Protein AF-A0A1B6H8G9-F1 (afdb_monomer_lite)

Sequence (224 aa):
CNNPQCLFDGHDCEKTLQPCNPIYDAYCQKHYANGHCDYGCNNAECNWDGLDCERGHAELAEGILATVLLMDMQSFLNKKVTFLREIGQQLRSTVRIQMDESGRERVYPWKMSNKDLGSSGVIVYLEIDNRRCTNSMGKSECFPTASEAADFLAATAATHSLSTSFPIYQVHGVLDGSDVEIDSPSRSKYILTGVILTVLVSLLLGVLVQAQKKRAHGITWFPE

Radius of gyration: 26.02 Å; chains: 1; bounding box: 40×70×97 Å

pLDDT: mean 85.12, std 12.92, range [46.91, 97.31]

InterPro domains:
  IPR000800 Notch domain [PF00066] (19-54)
  IPR000800 Notch domain [PR01452] (1-13)
  IPR000800 Notch domain [PR01452] (41-53)
  IPR000800 Notch domain [PS50258] (20-59)
  IPR000800 Notch domain [SM00004] (13-54)
  IPR010660 Notch, NOD domain [PF06816] (59-111)
  IPR010660 Notch, NOD domain [SM01338] (58-113)
  IPR011656 Notch, NODP domain [PF07684] (121-174)
  IPR011656 Notch, NODP domain [SM01339] (118-182)
  IPR035993 Notch-like domain superfamily [SSF90193] (20-54)
  IPR051355 Notch and Slit guidance protein [PTHR45836] (11-220)

Secondary structure (DSSP, 8-state):
--SGGGGGGGGTTSPPPPPPPHHHHHHHHHHTTSSS--TTT-STTTTGGGGTT--S---BPBSEEEEEESS-HHHHHHTHHHHHHHHHHHHTSEEEEPB-TTS-B-EEEEE-S-TT---EEEEEEEEEETHHHHHHH-GGGS-SBHHHHHHHHHHHHHTT-S-TTS-EEEEEEE-TT---------HHHHHHHHHHHHHHHHHHHHHHHHHHHHHTT---PPP-

Organism: NCBI:txid320908

Structure (mmCIF, N/CA/C/O backbone):
data_AF-A0A1B6H8G9-F1
#
_entry.id   AF-A0A1B6H8G9-F1
#
loop_
_atom_site.group_PDB
_atom_site.id
_atom_site.type_symbol
_atom_site.label_atom_id
_atom_site.label_alt_id
_atom_site.label_comp_id
_atom_site.label_asym_id
_atom_site.label_entity_id
_atom_site.label_seq_id
_atom_site.pdbx_PDB_ins_code
_atom_site.Cartn_x
_atom_site.Cartn_y
_atom_site.Cartn_z
_atom_site.occupancy
_atom_site.B_iso_or_equiv
_atom_site.auth_seq_id
_atom_site.auth_comp_id
_atom_site.auth_asym_id
_atom_site.auth_atom_id
_atom_site.pdbx_PDB_model_num
ATOM 1 N N . CYS A 1 1 ? 6.297 20.991 4.018 1.00 82.25 1 CYS A N 1
ATOM 2 C CA . CYS A 1 1 ? 6.804 20.020 5.004 1.00 82.25 1 CYS A CA 1
ATOM 3 C C . CYS A 1 1 ? 7.163 18.694 4.328 1.00 82.25 1 CYS A C 1
ATOM 5 O O . CYS A 1 1 ? 6.678 17.643 4.719 1.00 82.25 1 CYS A O 1
ATOM 7 N N . ASN A 1 2 ? 8.036 18.736 3.314 1.00 81.19 2 ASN A N 1
ATOM 8 C CA . ASN A 1 2 ? 8.270 17.590 2.437 1.00 81.19 2 ASN A CA 1
ATOM 9 C C . ASN A 1 2 ? 9.408 16.693 2.943 1.00 81.19 2 ASN A C 1
ATOM 11 O O . ASN A 1 2 ? 10.551 16.829 2.515 1.00 81.19 2 ASN A O 1
ATOM 15 N N . ASN A 1 3 ? 9.120 15.871 3.947 1.00 76.25 3 ASN A N 1
ATOM 16 C CA . ASN A 1 3 ? 10.032 14.851 4.461 1.00 76.25 3 ASN A CA 1
ATOM 17 C C . ASN A 1 3 ? 9.225 13.736 5.160 1.00 76.25 3 ASN A C 1
ATOM 19 O O . ASN A 1 3 ? 8.070 13.982 5.521 1.00 76.25 3 ASN A O 1
ATOM 23 N N . PRO A 1 4 ? 9.819 12.555 5.422 1.00 70.88 4 PRO A N 1
ATOM 24 C CA . PRO A 1 4 ? 9.103 11.426 6.023 1.00 70.88 4 PRO A CA 1
ATOM 25 C C . PRO A 1 4 ? 8.488 11.738 7.396 1.00 70.88 4 PRO A C 1
ATOM 27 O O . PRO A 1 4 ? 7.342 11.391 7.660 1.00 70.88 4 PRO A O 1
ATOM 30 N N . GLN A 1 5 ? 9.206 12.482 8.249 1.00 77.19 5 GLN A N 1
ATOM 31 C CA . GLN A 1 5 ? 8.743 12.855 9.598 1.00 77.19 5 GLN A CA 1
ATOM 32 C C . GLN A 1 5 ? 7.541 13.809 9.572 1.00 77.19 5 GLN A C 1
ATOM 34 O O . GLN A 1 5 ? 6.832 13.958 10.564 1.00 77.19 5 GLN A O 1
ATOM 39 N N . CYS A 1 6 ? 7.318 14.473 8.441 1.00 83.50 6 CYS A N 1
ATOM 40 C CA . CYS A 1 6 ? 6.168 15.325 8.189 1.00 83.50 6 CYS A CA 1
ATOM 41 C C . CYS A 1 6 ? 5.237 14.744 7.118 1.00 83.50 6 CYS A C 1
ATOM 43 O O . CYS A 1 6 ? 4.493 15.504 6.496 1.00 83.50 6 CYS A O 1
ATOM 45 N N . LEU A 1 7 ? 5.273 13.423 6.903 1.00 83.19 7 LEU A N 1
ATOM 46 C CA . LEU A 1 7 ? 4.329 12.717 6.037 1.00 83.19 7 LEU A CA 1
ATOM 47 C C . LEU A 1 7 ? 4.318 13.266 4.596 1.00 83.19 7 LEU A C 1
ATOM 49 O O . LEU A 1 7 ? 3.259 13.407 3.988 1.00 83.19 7 LEU A O 1
ATOM 53 N N . PHE A 1 8 ? 5.494 13.635 4.075 1.00 81.50 8 PHE A N 1
ATOM 54 C CA . PHE A 1 8 ? 5.697 14.135 2.705 1.00 81.50 8 PHE A CA 1
ATOM 55 C C . PHE A 1 8 ? 4.807 15.323 2.310 1.00 81.50 8 PHE A C 1
ATOM 57 O O . PHE A 1 8 ? 4.502 15.510 1.135 1.00 81.50 8 PHE A O 1
ATOM 64 N N . ASP A 1 9 ? 4.374 16.141 3.277 1.00 81.62 9 ASP A N 1
ATOM 65 C CA . ASP A 1 9 ? 3.442 17.253 3.028 1.00 81.62 9 ASP A CA 1
ATOM 66 C C . ASP A 1 9 ? 2.142 16.795 2.338 1.00 81.62 9 ASP A C 1
ATOM 68 O O . ASP A 1 9 ? 1.601 17.506 1.498 1.00 81.62 9 ASP A O 1
ATOM 72 N N . GLY A 1 10 ? 1.693 15.559 2.598 1.00 79.25 10 GLY A N 1
ATOM 73 C CA . GLY A 1 10 ? 0.548 14.970 1.893 1.00 79.25 10 GLY A CA 1
ATOM 74 C C . GLY A 1 10 ? 0.771 14.777 0.386 1.00 79.25 10 GLY A C 1
ATOM 75 O O . GLY A 1 10 ? -0.196 14.696 -0.366 1.00 79.25 10 GLY A O 1
ATOM 76 N N . HIS A 1 11 ? 2.031 14.714 -0.055 1.00 81.88 11 HIS A N 1
ATOM 77 C CA . HIS A 1 11 ? 2.471 14.704 -1.452 1.00 81.88 11 HIS A CA 1
ATOM 78 C C . HIS A 1 11 ? 2.158 15.986 -2.252 1.00 81.88 11 HIS A C 1
ATOM 80 O O . HIS A 1 11 ? 2.240 15.966 -3.481 1.00 81.88 11 HIS A O 1
ATOM 86 N N . ASP A 1 12 ? 1.893 17.125 -1.596 1.00 82.38 12 ASP A N 1
ATOM 87 C CA . ASP A 1 12 ? 1.668 18.423 -2.268 1.00 82.38 12 ASP A CA 1
ATOM 88 C C . ASP A 1 12 ? 2.887 18.902 -3.081 1.00 82.38 12 ASP A C 1
ATOM 90 O O . ASP A 1 12 ? 2.766 19.683 -4.027 1.00 82.38 12 ASP A O 1
ATOM 94 N N . CYS A 1 13 ? 4.083 18.429 -2.720 1.00 81.88 13 CYS A N 1
ATOM 95 C CA . CYS A 1 13 ? 5.333 18.747 -3.411 1.00 81.88 13 CYS A CA 1
ATOM 96 C C . CYS A 1 13 ? 5.627 17.824 -4.606 1.00 81.88 13 CYS A C 1
ATOM 98 O O . CYS A 1 13 ? 6.576 18.070 -5.356 1.00 81.88 13 CYS A O 1
ATOM 100 N N . GLU A 1 14 ? 4.844 16.762 -4.791 1.00 79.19 14 GLU A N 1
ATOM 101 C CA . GLU A 1 14 ? 5.053 15.768 -5.837 1.00 79.19 14 GLU A CA 1
ATOM 102 C C . GLU A 1 14 ? 4.136 15.977 -7.042 1.00 79.19 14 GLU A C 1
ATOM 104 O O . GLU A 1 14 ? 3.120 16.669 -7.004 1.00 79.19 14 GLU A O 1
ATOM 109 N N . LYS A 1 15 ? 4.464 15.308 -8.153 1.00 79.31 15 LYS A N 1
ATOM 110 C CA . LYS A 1 15 ? 3.534 15.226 -9.279 1.00 79.31 15 LYS A CA 1
ATOM 111 C C . LYS A 1 15 ? 2.334 14.364 -8.892 1.00 79.31 15 LYS A C 1
ATOM 113 O O . LYS A 1 15 ? 2.478 13.218 -8.448 1.00 79.31 15 LYS A O 1
ATOM 118 N N . THR A 1 16 ? 1.143 14.902 -9.128 1.00 80.06 16 THR A N 1
ATOM 119 C CA . THR A 1 16 ? -0.110 14.158 -9.023 1.00 80.06 16 THR A CA 1
ATOM 120 C C . THR A 1 16 ? -0.099 13.005 -10.023 1.00 80.06 16 THR A C 1
ATOM 122 O O . THR A 1 16 ? 0.031 13.228 -11.232 1.00 80.06 16 THR A O 1
ATOM 125 N N . LEU A 1 17 ? -0.233 11.773 -9.529 1.00 80.50 17 LEU A N 1
ATOM 126 C CA . LEU A 1 17 ? -0.429 10.618 -10.398 1.00 80.50 17 LEU A CA 1
ATOM 127 C C . LEU A 1 17 ? -1.802 10.723 -11.045 1.00 80.50 17 LEU A C 1
ATOM 129 O O . LEU A 1 17 ? -2.803 10.981 -10.379 1.00 80.50 17 LEU A O 1
ATOM 133 N N . GLN A 1 18 ? -1.836 10.537 -12.359 1.00 85.75 18 GLN A N 1
ATOM 134 C CA . GLN A 1 18 ? -3.101 10.369 -13.052 1.00 85.75 18 GLN A CA 1
ATOM 135 C C . GLN A 1 18 ? -3.680 8.990 -12.710 1.00 85.75 18 GLN A C 1
ATOM 137 O O . GLN A 1 18 ? -2.922 8.077 -12.373 1.00 85.75 18 GLN A O 1
ATOM 142 N N . PRO A 1 19 ? -5.004 8.805 -12.810 1.00 86.69 19 PRO A N 1
ATOM 143 C CA . PRO A 1 19 ? -5.579 7.470 -12.808 1.00 86.69 19 PRO A CA 1
ATOM 144 C C . PRO A 1 19 ? -4.967 6.626 -13.931 1.00 86.69 19 PRO A C 1
ATOM 146 O O . PRO A 1 19 ? -4.669 7.144 -15.012 1.00 86.69 19 PRO A O 1
ATOM 149 N N . CYS A 1 20 ? -4.824 5.320 -13.698 1.00 91.62 20 CYS A N 1
ATOM 150 C CA . CYS A 1 20 ? -4.465 4.383 -14.760 1.00 91.62 20 CYS A CA 1
ATOM 151 C C . CYS A 1 20 ? -5.430 4.538 -15.939 1.00 91.62 20 CYS A C 1
ATOM 153 O O . CYS A 1 20 ? -6.626 4.784 -15.753 1.00 91.62 20 CYS A O 1
ATOM 155 N N . ASN A 1 21 ? -4.905 4.409 -17.157 1.00 92.38 21 ASN A N 1
ATOM 156 C CA . ASN A 1 21 ? -5.680 4.631 -18.370 1.00 92.38 21 ASN A CA 1
ATOM 157 C C . ASN A 1 21 ? -6.962 3.768 -18.361 1.00 92.38 21 ASN A C 1
ATOM 159 O O . ASN A 1 21 ? -6.844 2.542 -18.380 1.00 92.38 21 ASN A O 1
ATOM 163 N N . PRO A 1 22 ? -8.171 4.366 -18.407 1.00 92.56 22 PRO A N 1
ATOM 164 C CA . PRO A 1 22 ? -9.429 3.624 -18.295 1.00 92.56 22 PRO A CA 1
ATOM 165 C C . PRO A 1 22 ? -9.617 2.519 -19.342 1.00 92.56 22 PRO A C 1
ATOM 167 O O . PRO A 1 22 ? -10.318 1.545 -19.085 1.00 92.56 22 PRO A O 1
ATOM 170 N N . ILE A 1 23 ? -8.990 2.650 -20.518 1.00 92.75 23 ILE A N 1
ATOM 171 C CA . ILE A 1 23 ? -9.046 1.641 -21.587 1.00 92.75 23 ILE A CA 1
ATOM 172 C C . ILE A 1 23 ? -8.248 0.389 -21.198 1.00 92.75 23 ILE A C 1
ATOM 174 O O . ILE A 1 23 ? -8.664 -0.728 -21.498 1.00 92.75 23 ILE A O 1
ATOM 178 N N . TYR A 1 24 ? -7.115 0.571 -20.519 1.00 91.38 24 TYR A N 1
ATOM 179 C CA . TYR A 1 24 ? -6.225 -0.517 -20.109 1.00 91.38 24 TYR A CA 1
ATOM 180 C C . TYR A 1 24 ? -6.468 -0.980 -18.674 1.00 91.38 24 TYR A C 1
ATOM 182 O O . TYR A 1 24 ? -5.998 -2.049 -18.300 1.00 91.38 24 TYR A O 1
ATOM 190 N N . ASP A 1 25 ? -7.229 -0.229 -17.879 1.00 93.38 25 ASP A N 1
ATOM 191 C CA . ASP A 1 25 ? -7.388 -0.486 -16.451 1.00 93.38 25 ASP A CA 1
ATOM 192 C C . ASP A 1 25 ? -7.927 -1.894 -16.166 1.00 93.38 25 ASP A C 1
ATOM 194 O O . ASP A 1 25 ? -7.347 -2.622 -15.367 1.00 93.38 25 ASP A O 1
ATOM 198 N N . ALA A 1 26 ? -8.957 -2.340 -16.892 1.00 94.38 26 ALA A N 1
ATOM 199 C CA . ALA A 1 26 ? -9.492 -3.696 -16.746 1.00 94.38 26 ALA A CA 1
ATOM 200 C C . ALA A 1 26 ? -8.472 -4.789 -17.124 1.00 94.38 26 ALA A C 1
ATOM 202 O O . ALA A 1 26 ? -8.448 -5.856 -16.509 1.00 94.38 26 ALA A O 1
ATOM 203 N N . TYR A 1 27 ? -7.620 -4.526 -18.122 1.00 96.62 27 TYR A N 1
ATOM 204 C CA . TYR A 1 27 ? -6.542 -5.438 -18.500 1.00 96.62 27 TYR A CA 1
ATOM 205 C C . TYR A 1 27 ? -5.493 -5.512 -17.388 1.00 96.62 27 TYR A C 1
ATOM 207 O O . TYR A 1 27 ? -5.180 -6.611 -16.931 1.00 96.62 27 TYR A O 1
ATOM 215 N N . CYS A 1 28 ? -5.023 -4.360 -16.903 1.00 96.88 28 CYS A N 1
ATOM 216 C CA . CYS A 1 28 ? -4.025 -4.288 -15.842 1.00 96.88 28 CYS A CA 1
ATOM 217 C C . CYS A 1 28 ? -4.542 -4.881 -14.531 1.00 96.88 28 CYS A C 1
ATOM 219 O O . CYS A 1 28 ? -3.814 -5.601 -13.868 1.00 96.88 28 CYS A O 1
ATOM 221 N N . GLN A 1 29 ? -5.815 -4.680 -14.175 1.00 95.19 29 GLN A N 1
ATOM 222 C CA . GLN A 1 29 ? -6.407 -5.323 -12.995 1.00 95.19 29 GLN A CA 1
ATOM 223 C C . GLN A 1 29 ? -6.364 -6.853 -13.069 1.00 95.19 29 GLN A C 1
ATOM 225 O O . GLN A 1 29 ? -6.160 -7.513 -12.055 1.00 95.19 29 GLN A O 1
ATOM 230 N N . LYS A 1 30 ? -6.579 -7.424 -14.257 1.00 96.19 30 LYS A N 1
ATOM 231 C CA . LYS A 1 30 ? -6.600 -8.877 -14.445 1.00 96.19 30 LYS A CA 1
ATOM 232 C C . LYS A 1 30 ? -5.199 -9.495 -14.443 1.00 96.19 30 LYS A C 1
ATOM 234 O O . LYS A 1 30 ? -5.076 -10.668 -14.096 1.00 96.19 30 LYS A O 1
ATOM 239 N N . HIS A 1 31 ? -4.185 -8.733 -14.848 1.00 96.94 31 HIS A N 1
ATOM 240 C CA . HIS A 1 31 ? -2.810 -9.218 -14.974 1.00 96.94 31 HIS A CA 1
ATOM 241 C C . HIS A 1 31 ? -1.878 -8.756 -13.848 1.00 96.94 31 HIS A C 1
ATOM 243 O O . HIS A 1 31 ? -0.762 -9.231 -13.767 1.00 96.94 31 HIS A O 1
ATOM 249 N N . TYR A 1 32 ? -2.362 -7.930 -12.924 1.00 97.06 32 TYR A N 1
ATOM 250 C CA . TYR A 1 32 ? -1.579 -7.424 -11.802 1.00 97.06 32 TYR A CA 1
ATOM 251 C C . TYR A 1 32 ? -0.965 -8.533 -10.928 1.00 97.06 32 TYR A C 1
ATOM 253 O O . TYR A 1 32 ? -1.710 -9.338 -10.357 1.00 97.06 32 TYR A O 1
ATOM 261 N N . ALA A 1 33 ? 0.358 -8.498 -10.735 1.00 95.75 33 ALA A N 1
ATOM 262 C CA . ALA A 1 33 ? 1.105 -9.414 -9.866 1.00 95.75 33 ALA A CA 1
ATOM 263 C C . ALA A 1 33 ? 0.861 -10.906 -10.189 1.00 95.75 33 ALA A C 1
ATOM 265 O O . ALA A 1 33 ? 0.740 -11.743 -9.288 1.00 95.75 33 ALA A O 1
ATOM 266 N N . ASN A 1 34 ? 0.721 -11.243 -11.472 1.00 95.38 34 ASN A N 1
ATOM 267 C CA . ASN A 1 34 ? 0.461 -12.600 -11.952 1.00 95.38 34 ASN A CA 1
ATOM 268 C C . ASN A 1 34 ? 1.744 -13.376 -12.325 1.00 95.38 34 ASN A C 1
ATOM 270 O O . ASN A 1 34 ? 1.660 -14.543 -12.721 1.00 95.38 34 ASN A O 1
ATOM 274 N N . GLY A 1 35 ? 2.919 -12.753 -12.204 1.00 95.00 35 GLY A N 1
ATOM 275 C CA . GLY A 1 35 ? 4.222 -13.304 -12.573 1.00 95.00 35 GLY A CA 1
ATOM 276 C C . GLY A 1 35 ? 4.615 -13.114 -14.044 1.00 95.00 35 GLY A C 1
ATOM 277 O O . GLY A 1 35 ? 5.627 -13.673 -14.476 1.00 95.00 35 GLY A O 1
ATOM 278 N N . HIS A 1 36 ? 3.842 -12.362 -14.829 1.00 96.88 36 HIS A N 1
ATOM 279 C CA . HIS A 1 36 ? 4.100 -12.048 -16.230 1.00 96.88 36 HIS A CA 1
ATOM 280 C C . HIS A 1 36 ? 4.213 -10.538 -16.427 1.00 96.88 36 HIS A C 1
ATOM 282 O O . HIS A 1 36 ? 3.304 -9.799 -16.098 1.00 96.88 36 HIS A O 1
ATOM 288 N N . CYS A 1 37 ? 5.329 -10.083 -16.995 1.00 97.12 37 CYS A N 1
ATOM 289 C CA . CYS A 1 37 ? 5.548 -8.656 -17.200 1.00 97.12 37 CYS A CA 1
ATOM 290 C C . CYS A 1 37 ? 4.691 -8.104 -18.349 1.00 97.12 37 CYS A C 1
ATOM 292 O O . CYS A 1 37 ? 5.001 -8.313 -19.527 1.00 97.12 37 CYS A O 1
ATOM 294 N N . ASP A 1 38 ? 3.682 -7.315 -17.999 1.00 97.31 38 ASP A N 1
ATOM 295 C CA . ASP A 1 38 ? 2.847 -6.537 -18.896 1.00 97.31 38 ASP A CA 1
ATOM 296 C C . ASP A 1 38 ? 3.357 -5.088 -18.980 1.00 97.31 38 ASP A C 1
ATOM 298 O O . ASP A 1 38 ? 2.994 -4.193 -18.214 1.00 97.31 38 ASP A O 1
ATOM 302 N N . TYR A 1 39 ? 4.194 -4.810 -19.987 1.00 95.44 39 TYR A N 1
ATOM 303 C CA . TYR A 1 39 ? 4.830 -3.494 -20.168 1.00 95.44 39 TYR A CA 1
ATOM 304 C C . TYR A 1 39 ? 3.849 -2.312 -20.243 1.00 95.44 39 TYR A C 1
ATOM 306 O O . TYR A 1 39 ? 4.210 -1.199 -19.866 1.00 95.44 39 TYR A O 1
ATOM 314 N N . GLY A 1 40 ? 2.615 -2.533 -20.710 1.00 94.88 40 GLY A N 1
ATOM 315 C CA . GLY A 1 40 ? 1.571 -1.502 -20.736 1.00 94.88 40 GLY A CA 1
ATOM 316 C C . GLY A 1 40 ? 1.055 -1.102 -19.348 1.00 94.88 40 GLY A C 1
ATOM 317 O O . GLY A 1 40 ? 0.547 0.005 -19.188 1.00 94.88 40 GLY A O 1
ATOM 318 N N . CYS A 1 41 ? 1.215 -1.976 -18.352 1.00 96.38 41 CYS A N 1
ATOM 319 C CA . CYS A 1 41 ? 0.802 -1.778 -16.963 1.00 96.38 41 CYS A CA 1
ATOM 320 C C . CYS A 1 41 ? 1.978 -1.395 -16.049 1.00 96.38 41 CYS A C 1
ATOM 322 O O . CYS A 1 41 ? 1.768 -0.944 -14.920 1.00 96.38 41 CYS A O 1
ATOM 324 N N . ASN A 1 42 ? 3.218 -1.515 -16.539 1.00 94.56 42 ASN A N 1
ATOM 325 C CA . ASN A 1 42 ? 4.428 -1.188 -15.791 1.00 94.56 42 ASN A CA 1
ATOM 326 C C . ASN A 1 42 ? 4.739 0.323 -15.778 1.00 94.56 42 ASN A C 1
ATOM 328 O O . ASN A 1 42 ? 5.760 0.778 -16.295 1.00 94.56 42 ASN A O 1
ATOM 332 N N . ASN A 1 43 ? 3.852 1.105 -15.171 1.00 92.00 43 ASN A N 1
ATOM 333 C CA . ASN A 1 43 ? 3.988 2.549 -14.970 1.00 92.00 43 ASN A CA 1
ATOM 334 C C . ASN A 1 43 ? 3.453 2.955 -13.583 1.00 92.00 43 ASN A C 1
ATOM 336 O O . ASN A 1 43 ? 2.803 2.160 -12.901 1.00 92.00 43 ASN A O 1
ATOM 340 N N . ALA A 1 44 ? 3.740 4.182 -13.143 1.00 89.50 44 ALA A N 1
ATOM 341 C CA . ALA A 1 44 ? 3.374 4.636 -11.802 1.00 89.50 44 ALA A CA 1
ATOM 342 C C . ALA A 1 44 ? 1.848 4.741 -11.617 1.00 89.50 44 ALA A C 1
ATOM 344 O O . ALA A 1 44 ? 1.324 4.364 -10.570 1.00 89.50 44 ALA A O 1
ATOM 345 N N . GLU A 1 45 ? 1.118 5.190 -12.641 1.00 89.62 45 GLU A N 1
ATOM 346 C CA . GLU A 1 45 ? -0.340 5.335 -12.613 1.00 89.62 45 GLU A CA 1
ATOM 347 C C . GLU A 1 45 ? -1.083 3.994 -12.489 1.00 89.62 45 GLU A C 1
ATOM 349 O O . GLU A 1 45 ? -2.144 3.928 -11.867 1.00 89.62 45 GLU A O 1
ATOM 354 N N . CYS A 1 46 ? -0.524 2.903 -13.013 1.00 92.62 46 CYS A N 1
ATOM 355 C CA . CYS A 1 46 ? -1.076 1.551 -12.915 1.00 92.62 46 CYS A CA 1
ATOM 356 C C . CYS A 1 46 ? -0.391 0.692 -11.831 1.00 92.62 46 CYS A C 1
ATOM 358 O O . CYS A 1 46 ? -0.720 -0.486 -11.697 1.00 92.62 46 CYS A O 1
ATOM 360 N N . ASN A 1 47 ? 0.468 1.293 -10.996 1.00 93.69 47 ASN A N 1
ATOM 361 C CA . ASN A 1 47 ? 1.193 0.663 -9.886 1.00 93.69 47 ASN A CA 1
ATOM 362 C C . ASN A 1 47 ? 2.148 -0.472 -10.315 1.00 93.69 47 ASN A C 1
ATOM 364 O O . ASN A 1 47 ? 2.158 -1.556 -9.724 1.00 93.69 47 ASN A O 1
ATOM 368 N N . TRP A 1 48 ? 2.942 -0.196 -11.353 1.00 94.56 48 TRP A N 1
ATOM 369 C CA . TRP A 1 48 ? 4.094 -0.988 -11.800 1.00 94.56 48 TRP A CA 1
ATOM 370 C C . TRP A 1 48 ? 3.801 -2.468 -12.049 1.00 94.56 48 TRP A C 1
ATOM 372 O O . TRP A 1 48 ? 4.634 -3.321 -11.749 1.00 94.56 48 TRP A O 1
ATOM 382 N N . ASP A 1 49 ? 2.608 -2.765 -12.565 1.00 96.00 49 ASP A N 1
ATOM 383 C CA . ASP A 1 49 ? 2.165 -4.130 -12.869 1.00 96.00 49 ASP A CA 1
ATOM 384 C C . ASP A 1 49 ? 2.301 -5.113 -11.689 1.00 96.00 49 ASP A C 1
ATOM 386 O O . ASP A 1 49 ? 2.571 -6.297 -11.852 1.00 96.00 49 ASP A O 1
ATOM 390 N N . GLY A 1 50 ? 2.214 -4.610 -10.454 1.00 95.69 50 GLY A N 1
ATOM 391 C CA . GLY A 1 50 ? 2.393 -5.452 -9.270 1.00 95.69 50 GLY A CA 1
ATOM 392 C C . GLY A 1 50 ? 3.797 -6.047 -9.131 1.00 95.69 50 GLY A C 1
ATOM 393 O O . GLY A 1 50 ? 3.964 -7.053 -8.449 1.00 95.69 50 GLY A O 1
ATOM 394 N N . LEU A 1 51 ? 4.802 -5.393 -9.727 1.00 95.88 51 LEU A N 1
ATOM 395 C CA . LEU A 1 51 ? 6.217 -5.780 -9.753 1.00 95.88 51 LEU A CA 1
ATOM 396 C C . LEU A 1 51 ? 6.564 -6.966 -10.663 1.00 95.88 51 LEU A C 1
ATOM 398 O O . LEU A 1 51 ? 7.705 -7.426 -10.614 1.00 95.88 51 LEU A O 1
ATOM 402 N N . ASP A 1 52 ? 5.668 -7.411 -11.547 1.00 95.94 52 ASP A N 1
ATOM 403 C CA . ASP A 1 52 ? 5.947 -8.537 -12.457 1.00 95.94 52 ASP A CA 1
ATOM 404 C C . ASP A 1 52 ? 7.106 -8.271 -13.432 1.00 95.94 52 ASP A C 1
ATOM 406 O O . ASP A 1 52 ? 7.800 -9.184 -13.889 1.00 95.94 52 ASP A O 1
ATOM 410 N N . CYS A 1 53 ? 7.368 -6.998 -13.722 1.00 94.81 53 CYS A N 1
ATOM 411 C CA . CYS A 1 53 ? 8.487 -6.565 -14.552 1.00 94.81 53 CYS A CA 1
ATOM 412 C C . CYS A 1 53 ? 9.793 -6.332 -13.783 1.00 94.81 53 CYS A C 1
ATOM 414 O O . CYS A 1 53 ? 10.851 -6.169 -14.404 1.00 94.81 53 CYS A O 1
ATOM 416 N N . GLU A 1 54 ? 9.747 -6.308 -12.452 1.00 92.88 54 GLU A N 1
ATOM 417 C CA . GLU A 1 54 ? 10.884 -5.921 -11.630 1.00 92.88 54 GLU A CA 1
ATOM 418 C C . GLU A 1 54 ? 11.743 -7.123 -11.261 1.00 92.88 54 GLU A C 1
ATOM 420 O O . GLU A 1 54 ? 11.315 -8.082 -10.622 1.00 92.88 54 GLU A O 1
ATOM 425 N N . ARG A 1 55 ? 13.018 -7.044 -11.640 1.00 87.25 55 ARG A N 1
ATOM 426 C CA . ARG A 1 55 ? 14.011 -8.075 -11.336 1.00 87.25 55 ARG A CA 1
ATOM 427 C C . ARG A 1 55 ? 14.755 -7.728 -10.053 1.00 87.25 55 ARG A C 1
ATOM 429 O O . ARG A 1 55 ? 14.950 -6.560 -9.739 1.00 87.25 55 ARG A O 1
ATOM 436 N N . GLY A 1 56 ? 15.244 -8.753 -9.365 1.00 84.88 56 GLY A N 1
ATOM 437 C CA . GLY A 1 56 ? 16.046 -8.597 -8.153 1.00 84.88 56 GLY A CA 1
ATOM 438 C C . GLY A 1 56 ? 15.271 -8.887 -6.872 1.00 84.88 56 GLY A C 1
ATOM 439 O O . GLY A 1 56 ? 14.150 -9.399 -6.896 1.00 84.88 56 GLY A O 1
ATOM 440 N N . HIS A 1 57 ? 15.925 -8.616 -5.747 1.00 88.69 57 HIS A N 1
ATOM 441 C CA . HIS A 1 57 ? 15.380 -8.888 -4.423 1.00 88.69 57 HIS A CA 1
ATOM 442 C C . HIS A 1 57 ? 14.364 -7.820 -4.010 1.00 88.69 57 HIS A C 1
ATOM 444 O O . HIS A 1 57 ? 14.467 -6.663 -4.410 1.00 88.69 57 HIS A O 1
ATOM 450 N N . ALA A 1 58 ? 13.385 -8.231 -3.205 1.00 92.25 58 ALA A N 1
ATOM 451 C CA . ALA A 1 58 ? 12.442 -7.315 -2.578 1.00 92.25 58 ALA A CA 1
ATOM 452 C C . ALA A 1 58 ? 13.164 -6.363 -1.622 1.00 92.25 58 ALA A C 1
ATOM 454 O O . ALA A 1 58 ? 14.015 -6.804 -0.847 1.00 92.25 58 ALA A O 1
ATOM 455 N N . GLU A 1 59 ? 12.789 -5.085 -1.646 1.00 94.38 59 GLU A N 1
ATOM 456 C CA . GLU A 1 59 ? 13.262 -4.090 -0.679 1.00 94.38 59 GLU A CA 1
ATOM 457 C C . GLU A 1 59 ? 12.123 -3.775 0.286 1.00 94.38 59 GLU A C 1
ATOM 459 O O . GLU A 1 59 ? 11.433 -2.767 0.157 1.00 94.38 59 GLU A O 1
ATOM 464 N N . LEU A 1 60 ? 11.877 -4.689 1.223 1.00 95.19 60 LEU A N 1
ATOM 465 C CA . LEU A 1 60 ? 10.737 -4.577 2.127 1.00 95.19 60 LEU A CA 1
ATOM 466 C C . LEU A 1 60 ? 10.949 -3.486 3.177 1.00 95.19 60 LEU A C 1
ATOM 468 O O . LEU A 1 60 ? 12.035 -3.368 3.748 1.00 95.19 60 LEU A O 1
ATOM 472 N N . ALA A 1 61 ? 9.895 -2.715 3.443 1.00 95.19 61 ALA A N 1
ATOM 473 C CA . ALA A 1 61 ? 9.823 -1.881 4.634 1.00 95.19 61 ALA A CA 1
ATOM 474 C C . ALA A 1 61 ? 9.786 -2.758 5.896 1.00 95.19 61 ALA A C 1
ATOM 476 O O . ALA A 1 61 ? 9.319 -3.898 5.868 1.00 95.19 61 ALA A O 1
ATOM 477 N N . GLU A 1 62 ? 10.270 -2.223 7.013 1.00 94.94 62 GLU A N 1
ATOM 478 C CA . GLU A 1 62 ? 10.254 -2.930 8.290 1.00 94.94 62 GLU A CA 1
ATOM 479 C C . GLU A 1 62 ? 8.827 -3.031 8.851 1.00 94.94 62 GLU A C 1
ATOM 481 O O . GLU A 1 62 ? 8.122 -2.027 8.985 1.00 94.94 62 GLU A O 1
ATOM 486 N N . GLY A 1 63 ? 8.422 -4.244 9.228 1.00 94.12 63 GLY A N 1
ATOM 487 C CA . GLY A 1 63 ? 7.101 -4.523 9.784 1.00 94.12 63 GLY A CA 1
ATOM 488 C C . GLY A 1 63 ? 6.014 -4.735 8.728 1.00 94.12 63 GLY A C 1
ATOM 489 O O . GLY A 1 63 ? 6.255 -4.737 7.525 1.00 94.12 63 GLY A O 1
ATOM 490 N N . ILE A 1 64 ? 4.793 -4.940 9.213 1.00 95.38 64 ILE A N 1
ATOM 491 C CA . ILE A 1 64 ? 3.609 -5.322 8.449 1.00 95.38 64 ILE A CA 1
ATOM 492 C C . ILE A 1 64 ? 2.527 -4.270 8.639 1.00 95.38 64 ILE A C 1
ATOM 494 O O . ILE A 1 64 ? 2.235 -3.847 9.755 1.00 95.38 64 ILE A O 1
ATOM 498 N N . LEU A 1 65 ? 1.905 -3.867 7.541 1.00 95.69 65 LEU A N 1
ATOM 499 C CA . LEU A 1 65 ? 0.812 -2.909 7.528 1.00 95.69 65 LEU A CA 1
ATOM 500 C C . LEU A 1 65 ? -0.519 -3.666 7.634 1.00 95.69 65 LEU A C 1
ATOM 502 O O . LEU A 1 65 ? -0.996 -4.253 6.662 1.00 95.69 65 LEU A O 1
ATOM 506 N N . ALA A 1 66 ? -1.127 -3.670 8.817 1.00 94.94 66 ALA A N 1
ATOM 507 C CA . ALA A 1 66 ? -2.433 -4.276 9.054 1.00 94.94 66 ALA A CA 1
ATOM 508 C C . ALA A 1 66 ? -3.553 -3.261 8.791 1.00 94.94 66 ALA A C 1
ATOM 510 O O . ALA A 1 66 ? -3.597 -2.197 9.407 1.00 94.94 66 ALA A O 1
ATOM 511 N N . THR A 1 67 ? -4.483 -3.599 7.899 1.00 93.81 67 THR A N 1
ATOM 512 C CA . THR A 1 67 ? -5.611 -2.738 7.514 1.00 93.81 67 THR A CA 1
ATOM 513 C C . THR A 1 67 ? -6.940 -3.437 7.771 1.00 93.81 67 THR A C 1
ATOM 515 O O . THR A 1 67 ? -7.144 -4.568 7.332 1.00 93.81 67 THR A O 1
ATOM 518 N N . VAL A 1 68 ? -7.861 -2.756 8.453 1.00 92.25 68 VAL A N 1
ATOM 519 C CA . VAL A 1 68 ? -9.224 -3.232 8.726 1.00 92.25 68 VAL A CA 1
ATOM 520 C C . VAL A 1 68 ? -10.214 -2.516 7.813 1.00 92.25 68 VAL A C 1
ATOM 522 O O . VAL A 1 68 ? -10.288 -1.288 7.807 1.00 92.25 68 VAL A O 1
ATOM 525 N N . LEU A 1 69 ? -11.013 -3.286 7.080 1.00 92.69 69 LEU A N 1
ATOM 526 C CA . LEU A 1 69 ? -12.015 -2.820 6.124 1.00 92.69 69 LEU A CA 1
ATOM 527 C C . LEU A 1 69 ? -13.419 -3.229 6.583 1.00 92.69 69 LEU A C 1
ATOM 529 O O . LEU A 1 69 ? -13.658 -4.404 6.866 1.00 92.69 69 LEU A O 1
ATOM 533 N N . LEU A 1 70 ? -14.373 -2.295 6.608 1.00 91.69 70 LEU A N 1
ATOM 534 C CA . LEU A 1 70 ? -15.781 -2.587 6.928 1.00 91.69 70 LEU A CA 1
ATOM 535 C C . LEU A 1 70 ? -16.549 -3.046 5.685 1.00 91.69 70 LEU A C 1
ATOM 537 O O . LEU A 1 70 ? -17.422 -2.348 5.172 1.00 91.69 70 LEU A O 1
ATOM 541 N N . MET A 1 71 ? -16.195 -4.222 5.180 1.00 91.56 71 MET A N 1
ATOM 542 C CA . MET A 1 71 ? -16.850 -4.860 4.039 1.00 91.56 71 MET A CA 1
ATOM 543 C C . MET A 1 71 ? -16.829 -6.382 4.186 1.00 91.56 71 MET A C 1
ATOM 545 O O . MET A 1 71 ? -16.121 -6.917 5.037 1.00 91.56 71 MET A O 1
ATOM 549 N N . ASP A 1 72 ? -17.603 -7.091 3.367 1.00 92.88 72 ASP A N 1
ATOM 550 C CA . ASP A 1 72 ? -17.586 -8.550 3.372 1.00 92.88 72 ASP A CA 1
ATOM 551 C C . ASP A 1 72 ? -16.354 -9.122 2.649 1.00 92.88 72 ASP A C 1
ATOM 553 O O . ASP A 1 72 ? -15.775 -8.505 1.748 1.00 92.88 72 ASP A O 1
ATOM 557 N N . MET A 1 73 ? -15.982 -10.343 3.039 1.00 94.06 73 MET A N 1
ATOM 558 C CA . MET A 1 73 ? -14.823 -11.051 2.495 1.00 94.06 73 MET A CA 1
ATOM 559 C C . MET A 1 73 ? -14.900 -11.221 0.974 1.00 94.06 73 MET A C 1
ATOM 561 O O . MET A 1 73 ? -13.904 -11.020 0.287 1.00 94.06 73 MET A O 1
ATOM 565 N N . GLN A 1 74 ? -16.068 -11.561 0.424 1.00 95.19 74 GLN A N 1
ATOM 566 C CA . GLN A 1 74 ? -16.191 -11.832 -1.008 1.00 95.19 74 GLN A CA 1
ATOM 567 C C . GLN A 1 74 ? -16.022 -10.554 -1.833 1.00 95.19 74 GLN A C 1
ATOM 569 O O . GLN A 1 74 ? -15.308 -10.554 -2.837 1.00 95.19 74 GLN A O 1
ATOM 574 N N . SER A 1 75 ? -16.634 -9.454 -1.397 1.00 94.81 75 SER A N 1
ATOM 575 C CA . SER A 1 75 ? -16.457 -8.140 -2.010 1.00 94.81 75 SER A CA 1
ATOM 576 C C . SER A 1 75 ? -15.008 -7.679 -1.944 1.00 94.81 75 SER A C 1
ATOM 578 O O . SER A 1 75 ? -14.523 -7.107 -2.920 1.00 94.81 75 SER A O 1
ATOM 580 N N . PHE A 1 76 ? -14.310 -7.934 -0.830 1.00 95.19 76 PHE A N 1
ATOM 581 C CA . PHE A 1 76 ? -12.890 -7.615 -0.716 1.00 95.19 76 PHE A CA 1
ATOM 582 C C . PHE A 1 76 ? -12.067 -8.430 -1.716 1.00 95.19 76 PHE A C 1
ATOM 584 O O . PHE A 1 76 ? -11.339 -7.850 -2.516 1.00 95.19 76 PHE A O 1
ATOM 591 N N . LEU A 1 77 ? -12.236 -9.754 -1.740 1.00 95.12 77 LEU A N 1
ATOM 592 C CA . LEU A 1 77 ? -11.499 -10.637 -2.649 1.00 95.12 77 LEU A CA 1
ATOM 593 C C . LEU A 1 77 ? -11.724 -10.269 -4.123 1.00 95.12 77 LEU A C 1
ATOM 595 O O . LEU A 1 77 ? -10.770 -10.244 -4.897 1.00 95.12 77 LEU A O 1
ATOM 599 N N . ASN A 1 78 ? -12.953 -9.901 -4.498 1.00 95.00 78 ASN A N 1
ATOM 600 C CA . ASN A 1 78 ? -13.281 -9.452 -5.855 1.00 95.00 78 ASN A CA 1
ATOM 601 C C . ASN A 1 78 ? -12.622 -8.111 -6.226 1.00 95.00 78 ASN A C 1
ATOM 603 O O . ASN A 1 78 ? -12.443 -7.827 -7.407 1.00 95.00 78 ASN A O 1
ATOM 607 N N . LYS A 1 79 ? -12.279 -7.280 -5.236 1.00 94.19 79 LYS A N 1
ATOM 608 C CA . LYS A 1 79 ? -11.679 -5.949 -5.416 1.00 94.19 79 LYS A CA 1
ATOM 609 C C . LYS A 1 79 ? -10.231 -5.869 -4.921 1.00 94.19 79 LYS A C 1
ATOM 611 O O . LYS A 1 79 ? -9.683 -4.771 -4.832 1.00 94.19 79 LYS A O 1
ATOM 616 N N . LYS A 1 80 ? -9.594 -7.006 -4.612 1.00 94.88 80 LYS A N 1
ATOM 617 C CA . LYS A 1 80 ? -8.290 -7.036 -3.930 1.00 94.88 80 LYS A CA 1
ATOM 618 C C . LYS A 1 80 ? -7.197 -6.298 -4.701 1.00 94.88 80 LYS A C 1
ATOM 620 O O . LYS A 1 80 ? -6.415 -5.569 -4.110 1.00 94.88 80 LYS A O 1
ATOM 625 N N . VAL A 1 81 ? -7.182 -6.427 -6.028 1.00 95.31 81 VAL A N 1
ATOM 626 C CA . VAL A 1 81 ? -6.196 -5.752 -6.884 1.00 95.31 81 VAL A CA 1
ATOM 627 C C . VAL A 1 81 ? -6.408 -4.242 -6.871 1.00 95.31 81 VAL A C 1
ATOM 629 O O . VAL A 1 81 ? -5.450 -3.490 -6.731 1.00 95.31 81 VAL A O 1
ATOM 632 N N . THR A 1 82 ? -7.657 -3.785 -6.963 1.00 94.06 82 THR A N 1
ATOM 633 C CA . THR A 1 82 ? -7.989 -2.359 -6.850 1.00 94.06 82 THR A CA 1
ATOM 634 C C . THR A 1 82 ? -7.537 -1.805 -5.500 1.00 94.06 82 THR A C 1
ATOM 636 O O . THR A 1 82 ? -6.913 -0.752 -5.466 1.00 94.06 82 THR A O 1
ATOM 639 N N . PHE A 1 83 ? -7.759 -2.546 -4.410 1.00 94.81 83 PHE A N 1
ATOM 640 C CA . PHE A 1 83 ? -7.291 -2.165 -3.075 1.00 94.81 83 PHE A CA 1
ATOM 641 C C . PHE A 1 83 ? -5.764 -2.004 -3.015 1.00 94.81 83 PHE A C 1
ATOM 643 O O . PHE A 1 83 ? -5.276 -0.961 -2.587 1.00 94.81 83 PHE A O 1
ATOM 650 N N . LEU A 1 84 ? -5.005 -2.995 -3.496 1.00 95.56 84 LEU A N 1
ATOM 651 C CA . LEU A 1 84 ? -3.537 -2.934 -3.514 1.00 95.56 84 LEU A CA 1
ATOM 652 C C . LEU A 1 84 ? -3.016 -1.771 -4.368 1.00 95.56 84 LEU A C 1
ATOM 654 O O . LEU A 1 84 ? -2.059 -1.097 -3.990 1.00 95.56 84 LEU A O 1
ATOM 658 N N . ARG A 1 85 ? -3.656 -1.506 -5.510 1.00 93.62 85 ARG A N 1
ATOM 659 C CA . ARG A 1 85 ? -3.297 -0.390 -6.393 1.00 93.62 85 ARG A CA 1
ATOM 660 C C . ARG A 1 85 ? -3.574 0.964 -5.754 1.00 93.62 85 ARG A C 1
ATOM 662 O O . ARG A 1 85 ? -2.704 1.824 -5.821 1.00 93.62 85 ARG A O 1
ATOM 669 N N . GLU A 1 86 ? -4.724 1.139 -5.109 1.00 90.81 86 GLU A N 1
ATOM 670 C CA . GLU A 1 86 ? -5.058 2.389 -4.419 1.00 90.81 86 GLU A CA 1
ATOM 671 C C . GLU A 1 86 ? -4.104 2.653 -3.248 1.00 90.81 86 GLU A C 1
ATOM 673 O O . GLU A 1 86 ? -3.526 3.734 -3.174 1.00 90.81 86 GLU A O 1
ATOM 678 N N . ILE A 1 87 ? -3.862 1.666 -2.377 1.00 93.19 87 ILE A N 1
ATOM 679 C CA . ILE A 1 87 ? -2.903 1.826 -1.272 1.00 93.19 87 ILE A CA 1
ATOM 680 C C . ILE A 1 87 ? -1.492 2.102 -1.806 1.00 93.19 87 ILE A C 1
ATOM 682 O O . ILE A 1 87 ? -0.810 2.988 -1.296 1.00 93.19 87 ILE A O 1
ATOM 686 N N . GLY A 1 88 ? -1.062 1.405 -2.861 1.00 92.69 88 GLY A N 1
ATOM 687 C CA . GLY A 1 88 ? 0.253 1.633 -3.457 1.00 92.69 88 GLY A CA 1
ATOM 688 C C . GLY A 1 88 ? 0.418 3.029 -4.069 1.00 92.69 88 GLY A C 1
ATOM 689 O O . GLY A 1 88 ? 1.444 3.678 -3.878 1.00 92.69 88 GLY A O 1
ATOM 690 N N . GLN A 1 89 ? -0.617 3.548 -4.735 1.00 89.12 89 GLN A N 1
ATOM 691 C CA . GLN A 1 89 ? -0.627 4.921 -5.252 1.00 89.12 89 GLN A CA 1
ATOM 692 C C . GLN A 1 89 ? -0.543 5.967 -4.136 1.00 89.12 89 GLN A C 1
ATOM 694 O O . GLN A 1 89 ? 0.152 6.970 -4.297 1.00 89.12 89 GLN A O 1
ATOM 699 N N . GLN A 1 90 ? -1.233 5.734 -3.016 1.00 88.56 90 GLN A N 1
ATOM 700 C CA . GLN A 1 90 ? -1.188 6.624 -1.853 1.00 88.56 90 GLN A CA 1
ATOM 701 C C . GLN A 1 90 ? 0.188 6.609 -1.192 1.00 88.56 90 GLN A C 1
ATOM 703 O O . GLN A 1 90 ? 0.689 7.660 -0.831 1.00 88.56 90 GLN A O 1
ATOM 708 N N . LEU A 1 91 ? 0.819 5.438 -1.085 1.00 90.94 91 LEU A N 1
ATOM 709 C CA . LEU A 1 91 ? 2.136 5.287 -0.462 1.00 90.94 91 LEU A CA 1
ATOM 710 C C . LEU A 1 91 ? 3.317 5.540 -1.410 1.00 90.94 91 LEU A C 1
ATOM 712 O O . LEU A 1 91 ? 4.464 5.447 -0.979 1.00 90.94 91 LEU A O 1
ATOM 716 N N . ARG A 1 92 ? 3.060 5.775 -2.705 1.00 89.19 92 ARG A N 1
ATOM 717 C CA . ARG A 1 92 ? 4.083 5.859 -3.770 1.00 89.19 92 ARG A CA 1
ATOM 718 C C . ARG A 1 92 ? 5.050 4.669 -3.786 1.00 89.19 92 ARG A C 1
ATOM 720 O O . ARG A 1 92 ? 6.197 4.769 -4.214 1.00 89.19 92 ARG A O 1
ATOM 727 N N . SER A 1 93 ? 4.554 3.513 -3.366 1.00 92.62 93 SER A N 1
ATOM 728 C CA . SER A 1 93 ? 5.299 2.263 -3.253 1.00 92.62 93 SER A CA 1
ATOM 729 C C . SER A 1 93 ? 4.388 1.098 -3.620 1.00 92.62 93 SER A C 1
ATOM 731 O O . SER A 1 93 ? 3.171 1.255 -3.702 1.00 92.62 93 SER A O 1
ATOM 733 N N . THR A 1 94 ? 4.940 -0.083 -3.874 1.00 95.12 94 THR A N 1
ATOM 734 C CA . THR A 1 94 ? 4.103 -1.233 -4.223 1.00 95.12 94 THR A CA 1
ATOM 735 C C . THR A 1 94 ? 3.805 -2.054 -2.979 1.00 95.12 94 THR A C 1
ATOM 7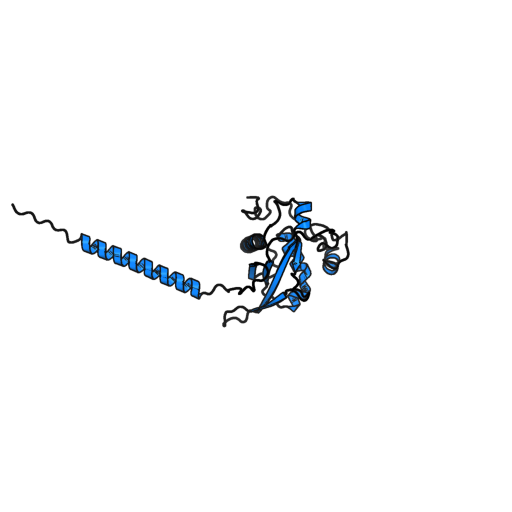37 O O . THR A 1 94 ? 4.714 -2.473 -2.269 1.00 95.12 94 THR A O 1
ATOM 740 N N . VAL A 1 95 ? 2.521 -2.295 -2.712 1.00 96.12 95 VAL A N 1
ATOM 741 C CA . VAL A 1 95 ? 2.077 -3.131 -1.593 1.00 96.12 95 VAL A CA 1
ATOM 742 C C . VAL A 1 95 ? 1.637 -4.505 -2.069 1.00 96.12 95 VAL A C 1
ATOM 744 O O . VAL A 1 95 ? 1.041 -4.649 -3.137 1.00 96.12 95 VAL A O 1
ATOM 747 N N . ARG A 1 96 ? 1.896 -5.518 -1.249 1.00 95.00 96 ARG A N 1
ATOM 748 C CA . ARG A 1 96 ? 1.495 -6.905 -1.498 1.00 95.00 96 ARG A CA 1
ATOM 749 C C . ARG A 1 96 ? 0.879 -7.508 -0.247 1.00 95.00 96 ARG A C 1
ATOM 751 O O . ARG A 1 96 ? 1.242 -7.133 0.863 1.00 95.00 96 ARG A O 1
ATOM 758 N N . ILE A 1 97 ? -0.048 -8.445 -0.418 1.00 96.31 97 ILE A N 1
ATOM 759 C CA . ILE A 1 97 ? -0.600 -9.184 0.720 1.00 96.31 97 ILE A CA 1
ATOM 760 C C . ILE A 1 97 ? 0.486 -10.116 1.249 1.00 96.31 97 ILE A C 1
ATOM 762 O O . ILE A 1 97 ? 1.090 -10.864 0.479 1.00 96.31 97 ILE A O 1
ATOM 766 N N . GLN A 1 98 ? 0.733 -10.059 2.554 1.00 94.88 98 GLN A N 1
ATOM 767 C CA . GLN A 1 98 ? 1.688 -10.943 3.199 1.00 94.88 98 GLN A CA 1
ATOM 768 C C . GLN A 1 98 ? 1.208 -12.393 3.090 1.00 94.88 98 GLN A C 1
ATOM 770 O O . GLN A 1 98 ? 0.029 -12.686 3.308 1.00 94.88 98 GLN A O 1
ATOM 775 N N . MET A 1 99 ? 2.129 -13.303 2.792 1.00 92.94 99 MET A N 1
ATOM 776 C CA . MET A 1 99 ? 1.861 -14.737 2.821 1.00 92.94 99 MET A CA 1
ATOM 777 C C . MET A 1 99 ? 2.171 -15.295 4.212 1.00 92.94 99 MET A C 1
ATOM 779 O O . MET A 1 99 ? 3.163 -14.914 4.828 1.00 92.94 99 MET A O 1
ATOM 783 N N . ASP A 1 100 ? 1.320 -16.186 4.717 1.00 88.69 100 ASP A N 1
ATOM 784 C CA . ASP A 1 100 ? 1.609 -16.960 5.924 1.00 88.69 100 ASP A CA 1
ATOM 785 C C . ASP A 1 100 ? 2.675 -18.041 5.652 1.00 88.69 100 ASP A C 1
ATOM 787 O O . ASP A 1 100 ? 3.077 -18.279 4.510 1.00 88.69 100 ASP A O 1
ATOM 791 N N . GLU A 1 101 ? 3.119 -18.742 6.697 1.00 90.31 101 GLU A N 1
ATOM 792 C CA . GLU A 1 101 ? 4.109 -19.828 6.585 1.00 90.31 101 GLU A CA 1
ATOM 793 C C . GLU A 1 101 ? 3.666 -20.969 5.647 1.00 90.31 101 GLU A C 1
ATOM 795 O O . GLU A 1 101 ? 4.493 -21.724 5.139 1.00 90.31 101 GLU A O 1
ATOM 800 N N . SER A 1 102 ? 2.359 -21.097 5.396 1.00 92.81 102 SER A N 1
ATOM 801 C CA . SER A 1 102 ? 1.781 -22.083 4.477 1.00 92.81 102 SER A CA 1
ATOM 802 C C . SER A 1 102 ? 1.599 -21.561 3.047 1.00 92.81 102 SER A C 1
ATOM 804 O O . SER A 1 102 ? 1.086 -22.286 2.193 1.00 92.81 102 SER A O 1
ATOM 806 N N . GLY A 1 103 ? 2.015 -20.322 2.770 1.00 92.62 103 GLY A N 1
ATOM 807 C CA . GLY A 1 103 ? 1.902 -19.683 1.461 1.00 92.62 103 GLY A CA 1
ATOM 808 C C . GLY A 1 103 ? 0.504 -19.151 1.139 1.00 92.62 103 GLY A C 1
ATOM 809 O O . GLY A 1 103 ? 0.185 -18.960 -0.034 1.00 92.62 103 GLY A O 1
ATOM 810 N N . ARG A 1 104 ? -0.353 -18.939 2.143 1.00 93.81 104 ARG A N 1
ATOM 811 C CA . ARG A 1 104 ? -1.692 -18.363 1.958 1.00 93.81 104 ARG A CA 1
ATOM 812 C C . ARG A 1 104 ? -1.684 -16.875 2.271 1.00 93.81 104 ARG A C 1
ATOM 814 O O . ARG A 1 104 ? -1.048 -16.438 3.224 1.00 93.81 104 ARG A O 1
ATOM 821 N N . GLU A 1 105 ? -2.457 -16.114 1.505 1.00 95.38 105 GLU A N 1
ATOM 822 C CA . GLU A 1 105 ? -2.681 -14.688 1.749 1.00 95.38 105 GLU A CA 1
ATOM 823 C C . GLU A 1 105 ? -3.235 -14.465 3.173 1.00 95.38 105 GLU A C 1
ATOM 825 O O . GLU A 1 105 ? -4.253 -15.051 3.555 1.00 95.38 105 GLU A O 1
ATOM 830 N N . ARG A 1 106 ? -2.585 -13.599 3.961 1.00 94.56 106 ARG A N 1
ATOM 831 C CA . ARG A 1 106 ? -3.015 -13.212 5.314 1.00 94.56 106 ARG A CA 1
ATOM 832 C C . ARG A 1 106 ? -4.205 -12.249 5.261 1.00 94.56 106 ARG A C 1
ATOM 834 O O . ARG A 1 106 ? -4.082 -11.045 5.492 1.00 94.56 106 ARG A O 1
ATOM 841 N N . VAL A 1 107 ? -5.372 -12.804 4.948 1.00 95.31 107 VAL A N 1
ATOM 842 C CA . VAL A 1 107 ? -6.662 -12.107 4.889 1.00 95.31 107 VAL A CA 1
ATOM 843 C C . VAL A 1 107 ? -7.661 -12.859 5.759 1.00 95.31 107 VAL A C 1
ATOM 845 O O . VAL A 1 107 ? -7.963 -14.024 5.502 1.00 95.31 107 VAL A O 1
ATOM 848 N N . TYR A 1 108 ? -8.201 -12.200 6.784 1.00 93.31 108 TYR A N 1
ATOM 849 C CA . TYR A 1 108 ? -9.051 -12.858 7.779 1.00 93.31 108 TYR A CA 1
ATOM 850 C C . TYR A 1 108 ? -10.335 -12.069 8.054 1.00 93.31 108 TYR A C 1
ATOM 852 O O . TYR A 1 108 ? -10.364 -10.847 7.900 1.00 93.31 108 TYR A O 1
ATOM 860 N N . PRO A 1 109 ? -11.428 -12.740 8.458 1.00 92.81 109 PRO A N 1
ATOM 861 C CA . PRO A 1 109 ? -12.611 -12.043 8.936 1.00 92.81 109 PRO A CA 1
ATOM 862 C C . PRO A 1 109 ? -12.281 -11.295 10.231 1.00 92.81 109 PRO A C 1
ATOM 864 O O . PRO A 1 109 ? -11.736 -11.865 11.175 1.00 92.81 109 PRO A O 1
ATOM 867 N N . TRP A 1 110 ? -12.666 -10.029 10.289 1.00 91.38 110 TRP A N 1
ATOM 868 C CA . TRP A 1 110 ? -12.524 -9.184 11.465 1.00 91.38 110 TRP A CA 1
ATOM 869 C C . TRP A 1 110 ? -13.892 -8.940 12.103 1.00 91.38 110 TRP A C 1
ATOM 871 O O . TRP A 1 110 ? -14.903 -8.793 11.413 1.00 91.38 110 TRP A O 1
ATOM 881 N N . LYS A 1 111 ? -13.950 -8.913 13.434 1.00 86.44 111 LYS A N 1
ATOM 882 C CA . LYS A 1 111 ? -15.175 -8.612 14.183 1.00 86.44 111 LYS A CA 1
ATOM 883 C C . LYS A 1 111 ? -14.886 -7.532 15.204 1.00 86.44 111 LYS A C 1
ATOM 885 O O . LYS A 1 111 ? -13.911 -7.629 15.945 1.00 86.44 111 LYS A O 1
ATOM 890 N N . MET A 1 112 ? -15.771 -6.545 15.284 1.00 80.62 112 MET A N 1
ATOM 891 C CA . MET A 1 112 ? -15.664 -5.520 16.310 1.00 80.62 112 MET A CA 1
ATOM 892 C C . MET A 1 112 ? -16.007 -6.117 17.684 1.00 80.62 112 MET A C 1
ATOM 894 O O . MET A 1 112 ? -17.070 -6.709 17.862 1.00 80.62 112 MET A O 1
ATOM 898 N N . SER A 1 113 ? -15.118 -5.953 18.668 1.00 68.81 113 SER A N 1
ATOM 899 C CA . SER A 1 113 ? -15.225 -6.567 20.008 1.00 68.81 113 SER A CA 1
ATOM 900 C C . SER A 1 113 ? -16.341 -5.978 20.902 1.00 68.81 113 SER A C 1
ATOM 902 O O . SER A 1 113 ? -16.458 -6.307 22.081 1.00 68.81 113 SER A O 1
ATOM 904 N N . ASN A 1 114 ? -17.215 -5.119 20.367 1.00 59.25 114 ASN A N 1
ATOM 905 C CA . ASN A 1 114 ? -18.275 -4.473 21.140 1.00 59.25 114 ASN A CA 1
ATOM 906 C C . ASN A 1 114 ? -19.629 -5.145 20.874 1.00 59.25 114 ASN A C 1
ATOM 908 O O . ASN A 1 114 ? -20.134 -5.120 19.754 1.00 59.25 114 ASN A O 1
ATOM 912 N N . LYS A 1 115 ? -20.217 -5.734 21.922 1.00 54.72 115 LYS A N 1
ATOM 913 C CA . LYS A 1 115 ? -21.394 -6.626 21.892 1.00 54.72 115 LYS A CA 1
ATOM 914 C C . LYS A 1 115 ? -22.689 -6.043 21.297 1.00 54.72 115 LYS A C 1
ATOM 916 O O . LYS A 1 115 ? -23.630 -6.808 21.116 1.00 54.72 115 LYS A O 1
ATOM 921 N N . ASP A 1 116 ? -22.734 -4.758 20.947 1.00 51.84 116 ASP A N 1
ATOM 922 C CA . ASP A 1 116 ? -23.989 -4.066 20.625 1.00 51.84 116 ASP A CA 1
ATOM 923 C C . ASP A 1 116 ? -24.163 -3.661 19.152 1.00 51.84 116 ASP A C 1
ATOM 925 O O . ASP A 1 116 ? -25.242 -3.215 18.776 1.00 51.84 116 ASP A O 1
ATOM 929 N N . LEU A 1 117 ? -23.169 -3.867 18.280 1.00 55.59 117 LEU A N 1
ATOM 930 C CA . LEU A 1 117 ? -23.355 -3.742 16.829 1.00 55.59 117 LEU A CA 1
ATOM 931 C C . LEU A 1 117 ? -22.481 -4.793 16.140 1.00 55.59 117 LEU A C 1
ATOM 933 O O . LEU A 1 117 ? -21.257 -4.710 16.194 1.00 55.59 117 LEU A O 1
ATOM 937 N N . GLY A 1 118 ? -23.106 -5.795 15.517 1.00 59.75 118 GLY A N 1
ATOM 938 C CA . GLY A 1 118 ? -22.453 -6.919 14.831 1.00 59.75 118 GLY A CA 1
ATOM 939 C C . GLY A 1 118 ? -21.692 -6.538 13.556 1.00 59.75 118 GLY A C 1
ATOM 940 O O . GLY A 1 118 ? -21.775 -7.250 12.557 1.00 59.75 118 GLY A O 1
ATOM 941 N N . SER A 1 119 ? -20.978 -5.414 13.565 1.00 70.25 119 SER A N 1
ATOM 942 C CA . SER A 1 119 ? -20.151 -4.962 12.457 1.00 70.25 119 SER A CA 1
ATOM 943 C C . SER A 1 119 ? -18.985 -5.933 12.280 1.00 70.25 119 SER A C 1
ATOM 945 O O . SER A 1 119 ? -18.097 -6.052 13.130 1.00 70.25 119 SER A O 1
ATOM 947 N N . SER A 1 120 ? -19.039 -6.664 11.171 1.00 85.88 120 SER A N 1
ATOM 948 C CA . SER A 1 120 ? -17.970 -7.529 10.687 1.00 85.88 120 SER A CA 1
ATOM 949 C C . SER A 1 120 ? -17.236 -6.832 9.549 1.00 85.88 120 SER A C 1
ATOM 951 O O . SER A 1 120 ? -17.774 -5.932 8.904 1.00 85.88 120 SER A O 1
ATOM 953 N N . GLY A 1 121 ? -15.992 -7.227 9.344 1.00 92.00 121 GLY A N 1
ATOM 954 C CA . GLY A 1 121 ? -15.130 -6.679 8.318 1.00 92.00 121 GLY A CA 1
ATOM 955 C C . GLY A 1 121 ? -14.080 -7.688 7.888 1.00 92.00 121 GLY A C 1
ATOM 956 O O . GLY A 1 121 ? -14.164 -8.881 8.195 1.00 92.00 121 GLY A O 1
ATOM 957 N N . VAL A 1 122 ? -13.058 -7.187 7.213 1.00 94.31 122 VAL A N 1
ATOM 958 C CA . VAL A 1 122 ? -11.890 -7.948 6.778 1.00 94.31 122 VAL A CA 1
ATOM 959 C C . VAL A 1 122 ? -10.649 -7.265 7.327 1.00 94.31 122 VAL A C 1
ATOM 961 O O . VAL A 1 122 ? -10.533 -6.046 7.247 1.00 94.31 122 VAL A O 1
ATOM 964 N N . ILE A 1 123 ? -9.728 -8.046 7.880 1.00 94.06 123 ILE A N 1
ATOM 965 C CA . ILE A 1 123 ? -8.375 -7.596 8.195 1.00 94.06 123 ILE A CA 1
ATOM 966 C C . ILE A 1 123 ? -7.409 -8.160 7.155 1.00 94.06 123 ILE A C 1
ATOM 968 O O . ILE A 1 123 ? -7.460 -9.347 6.823 1.00 94.06 123 ILE A O 1
ATOM 972 N N . VAL A 1 124 ? -6.544 -7.293 6.640 1.00 95.88 124 VAL A N 1
ATOM 973 C CA . VAL A 1 124 ? -5.559 -7.592 5.599 1.00 95.88 124 VAL A CA 1
ATOM 974 C C . VAL A 1 124 ? -4.183 -7.206 6.117 1.00 95.88 124 VAL A C 1
ATOM 976 O O . VAL A 1 124 ? -4.000 -6.081 6.582 1.00 95.88 124 VAL A O 1
ATOM 979 N N . TYR A 1 125 ? -3.222 -8.119 6.022 1.00 96.06 125 TYR A N 1
ATOM 980 C CA . TYR A 1 125 ? -1.826 -7.862 6.368 1.00 96.06 125 TYR A CA 1
ATOM 981 C C . TYR A 1 125 ? -1.022 -7.624 5.091 1.00 96.06 125 TYR A C 1
ATOM 983 O O . TYR A 1 125 ? -1.024 -8.462 4.187 1.00 96.06 125 TYR A O 1
ATOM 991 N N . LEU A 1 126 ? -0.367 -6.470 5.005 1.00 97.00 126 LEU A N 1
ATOM 992 C CA . LEU A 1 126 ? 0.344 -6.011 3.818 1.00 97.00 126 LEU A CA 1
ATOM 993 C C . LEU A 1 126 ? 1.835 -5.832 4.101 1.00 97.00 126 LEU A C 1
ATOM 995 O O . LEU A 1 126 ? 2.230 -5.350 5.160 1.00 97.00 126 LEU A O 1
ATOM 999 N N . GLU A 1 127 ? 2.648 -6.147 3.107 1.00 96.25 127 GLU A N 1
ATOM 1000 C CA . GLU A 1 127 ? 4.057 -5.774 3.041 1.00 96.25 127 GLU A CA 1
ATOM 1001 C C . GLU A 1 127 ? 4.228 -4.649 2.020 1.00 96.25 127 GLU A C 1
ATOM 1003 O O . GLU A 1 127 ? 3.543 -4.619 0.993 1.00 96.25 127 GLU A O 1
ATOM 1008 N N . ILE A 1 128 ? 5.160 -3.738 2.290 1.00 96.69 128 ILE A N 1
ATOM 1009 C CA . ILE A 1 128 ? 5.511 -2.635 1.392 1.00 96.69 128 ILE A CA 1
ATOM 1010 C C . ILE A 1 128 ? 6.851 -2.980 0.745 1.00 96.69 128 ILE A C 1
ATOM 1012 O O . ILE A 1 128 ? 7.836 -3.167 1.455 1.00 96.69 128 ILE A O 1
ATOM 1016 N N . ASP A 1 129 ? 6.896 -3.070 -0.581 1.00 96.25 129 ASP A N 1
ATOM 1017 C CA . ASP A 1 129 ? 8.108 -3.343 -1.354 1.00 96.25 129 ASP A CA 1
ATOM 1018 C C . ASP A 1 129 ? 8.580 -2.064 -2.053 1.00 96.25 129 ASP A C 1
ATOM 1020 O O . ASP A 1 129 ? 8.060 -1.634 -3.087 1.00 96.25 129 ASP A O 1
ATOM 1024 N N . ASN A 1 130 ? 9.603 -1.453 -1.464 1.00 94.75 130 ASN A N 1
ATOM 1025 C CA . ASN A 1 130 ? 10.142 -0.172 -1.881 1.00 94.75 130 ASN A CA 1
ATOM 1026 C C . ASN A 1 130 ? 11.045 -0.256 -3.109 1.00 94.75 130 ASN A C 1
ATOM 1028 O O . ASN A 1 130 ? 11.493 0.794 -3.556 1.00 94.75 130 ASN A O 1
ATOM 1032 N N . ARG A 1 131 ? 11.277 -1.429 -3.718 1.00 93.19 131 ARG A N 1
ATOM 1033 C CA . ARG A 1 131 ? 12.231 -1.556 -4.837 1.00 93.19 131 ARG A CA 1
ATOM 1034 C C . ARG A 1 131 ? 11.936 -0.599 -5.997 1.00 93.19 131 ARG A C 1
ATOM 1036 O O . ARG A 1 131 ? 12.842 -0.149 -6.693 1.00 93.19 131 ARG A O 1
ATOM 1043 N N . ARG A 1 132 ? 10.657 -0.294 -6.249 1.00 90.94 132 ARG A N 1
ATOM 1044 C CA . ARG A 1 132 ? 10.263 0.674 -7.283 1.00 90.94 132 ARG A CA 1
ATOM 1045 C C . ARG A 1 132 ? 10.369 2.106 -6.802 1.00 90.94 132 ARG A C 1
ATOM 1047 O O . ARG A 1 132 ? 10.806 2.960 -7.572 1.00 90.94 132 ARG A O 1
ATOM 1054 N N . CYS A 1 133 ? 10.008 2.355 -5.550 1.00 90.56 133 CYS A N 1
ATOM 1055 C CA . CYS A 1 133 ? 10.126 3.667 -4.933 1.00 90.56 133 CYS A CA 1
ATOM 1056 C C . CYS A 1 133 ? 11.595 4.121 -4.883 1.00 90.56 133 CYS A C 1
ATOM 1058 O O . CYS A 1 133 ? 11.928 5.197 -5.381 1.00 90.56 133 CYS A O 1
ATOM 1060 N N . THR A 1 134 ? 12.504 3.265 -4.411 1.00 91.12 134 THR A N 1
ATOM 1061 C CA . THR A 1 134 ? 13.935 3.573 -4.293 1.00 91.12 134 THR A CA 1
ATOM 1062 C C . THR A 1 134 ? 14.578 3.855 -5.647 1.00 91.12 134 THR A C 1
ATOM 1064 O O . THR A 1 134 ? 15.328 4.823 -5.769 1.00 91.12 134 THR A O 1
ATOM 1067 N N . ASN A 1 135 ? 14.238 3.072 -6.675 1.00 86.94 135 ASN A N 1
ATOM 1068 C CA . ASN A 1 135 ? 14.744 3.264 -8.035 1.00 86.94 135 ASN A CA 1
ATOM 1069 C C . ASN A 1 135 ? 14.154 4.493 -8.748 1.00 86.94 135 ASN A C 1
ATOM 1071 O O . ASN A 1 135 ? 14.815 5.058 -9.618 1.00 86.94 135 ASN A O 1
ATOM 1075 N N . SER A 1 136 ? 12.928 4.907 -8.407 1.00 83.38 136 SER A N 1
ATOM 1076 C CA . SER A 1 136 ? 12.230 6.002 -9.104 1.00 83.38 136 SER A CA 1
ATOM 1077 C C . SER A 1 136 ? 12.415 7.364 -8.434 1.00 83.38 136 SER A C 1
ATOM 1079 O O . SER A 1 136 ? 12.586 8.366 -9.125 1.00 83.38 136 SER A O 1
ATOM 1081 N N . MET A 1 137 ? 12.353 7.411 -7.101 1.00 81.06 137 MET A N 1
ATOM 1082 C CA . MET A 1 137 ? 12.313 8.645 -6.303 1.00 81.06 137 MET A CA 1
ATOM 1083 C C . MET A 1 137 ? 13.525 8.799 -5.374 1.00 81.06 137 MET A C 1
ATOM 1085 O O . MET A 1 137 ? 13.798 9.895 -4.894 1.00 81.06 137 MET A O 1
ATOM 1089 N N . GLY A 1 138 ? 14.300 7.730 -5.174 1.00 80.50 138 GLY A N 1
ATOM 1090 C CA . GLY A 1 138 ? 15.407 7.699 -4.224 1.00 80.50 138 GLY A CA 1
ATOM 1091 C C . GLY A 1 138 ? 14.965 7.230 -2.838 1.00 80.50 138 GLY A C 1
ATOM 1092 O O . GLY A 1 138 ? 13.820 7.381 -2.427 1.00 80.50 138 GLY A O 1
ATOM 1093 N N . LYS A 1 139 ? 15.899 6.63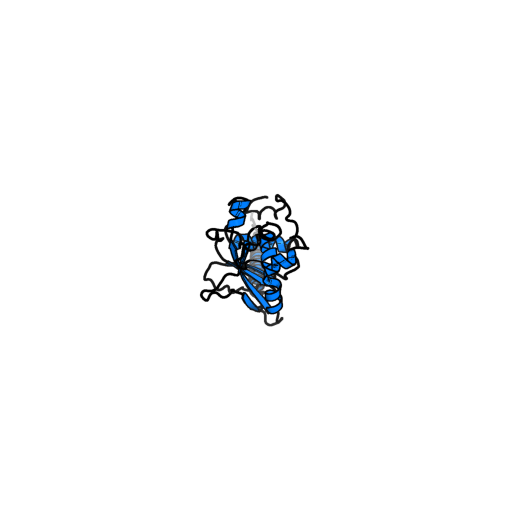6 -2.088 1.00 80.06 139 LYS A N 1
ATOM 1094 C CA . LYS A 1 139 ? 15.604 5.944 -0.821 1.00 80.06 139 LYS A CA 1
ATOM 1095 C C . LYS A 1 139 ? 15.008 6.836 0.278 1.00 80.06 139 LYS A C 1
ATOM 1097 O O . LYS A 1 139 ? 14.321 6.323 1.152 1.00 80.06 139 LYS A O 1
ATOM 1102 N N . SER A 1 140 ? 15.279 8.141 0.258 1.00 80.06 140 SER A N 1
ATOM 1103 C CA . SER A 1 140 ? 14.767 9.099 1.250 1.00 80.06 140 SER A CA 1
ATOM 1104 C C . SER A 1 140 ? 13.287 9.442 1.080 1.00 80.06 140 SER A C 1
ATOM 1106 O O . SER A 1 140 ? 12.694 9.968 2.015 1.00 80.06 140 SER A O 1
ATOM 1108 N N . GLU A 1 141 ? 12.711 9.151 -0.086 1.00 83.75 141 GLU A N 1
ATOM 1109 C CA . GLU A 1 141 ? 11.319 9.469 -0.434 1.00 83.75 141 GLU A CA 1
ATOM 1110 C C . GLU A 1 141 ? 10.372 8.272 -0.222 1.00 83.75 141 GLU A C 1
ATOM 1112 O O . GLU A 1 141 ? 9.217 8.305 -0.630 1.00 83.75 141 GLU A O 1
ATOM 1117 N N . CYS A 1 142 ? 10.858 7.193 0.399 1.00 90.38 142 CYS A N 1
ATOM 1118 C CA . CYS A 1 142 ? 10.102 5.963 0.633 1.00 90.38 142 CYS A CA 1
ATOM 1119 C C . CYS A 1 142 ? 9.882 5.738 2.127 1.00 90.38 142 CYS A C 1
ATOM 1121 O O . CYS A 1 142 ? 10.754 6.057 2.937 1.00 90.38 142 CYS A O 1
ATOM 1123 N N . PHE A 1 143 ? 8.763 5.111 2.495 1.00 92.44 143 PHE A N 1
ATOM 1124 C CA . PHE A 1 143 ? 8.495 4.734 3.883 1.00 92.44 143 PHE A CA 1
ATOM 1125 C C . PHE A 1 143 ? 9.419 3.584 4.322 1.00 92.44 143 PHE A C 1
ATOM 1127 O O . PHE A 1 143 ? 9.321 2.486 3.766 1.00 92.44 143 PHE A O 1
ATOM 1134 N N . PRO A 1 144 ? 10.309 3.786 5.311 1.00 92.38 144 PRO A N 1
ATOM 1135 C CA . PRO A 1 144 ? 11.217 2.745 5.782 1.00 92.38 144 PRO A CA 1
ATOM 1136 C C . PRO A 1 144 ? 10.512 1.694 6.649 1.00 92.38 144 PRO A C 1
ATOM 1138 O O . PRO A 1 144 ? 10.985 0.562 6.721 1.00 92.38 144 PRO A O 1
ATOM 1141 N N . THR A 1 145 ? 9.391 2.049 7.287 1.00 94.06 145 THR A N 1
ATOM 1142 C CA . THR A 1 145 ? 8.637 1.172 8.192 1.00 94.06 145 THR A CA 1
ATOM 1143 C C . THR A 1 145 ? 7.140 1.187 7.872 1.00 94.06 145 THR A C 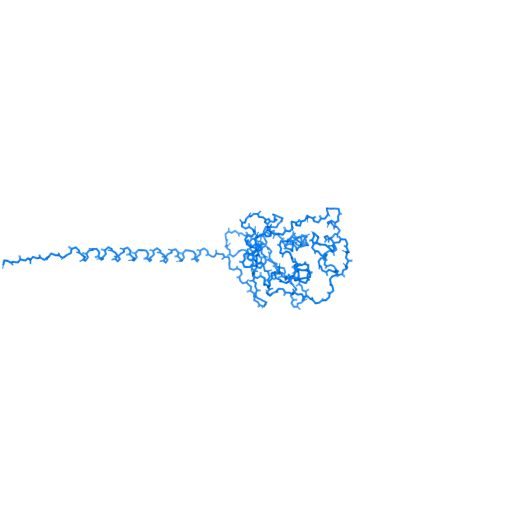1
ATOM 1145 O O . THR A 1 145 ? 6.591 2.187 7.402 1.00 94.06 145 THR A O 1
ATOM 1148 N N . ALA A 1 146 ? 6.456 0.080 8.163 1.00 95.12 146 ALA A N 1
ATOM 1149 C CA . ALA A 1 146 ? 5.007 -0.032 8.022 1.00 95.12 146 ALA A CA 1
ATOM 1150 C C . ALA A 1 146 ? 4.248 0.917 8.964 1.00 95.12 146 ALA A C 1
ATOM 1152 O O . ALA A 1 146 ? 3.158 1.368 8.623 1.00 95.12 146 ALA A O 1
ATOM 1153 N N . SER A 1 147 ? 4.818 1.248 10.127 1.00 93.50 147 SER A N 1
ATOM 1154 C CA . SER A 1 147 ? 4.222 2.196 11.076 1.00 93.50 147 SER A CA 1
ATOM 1155 C C . SER A 1 147 ? 4.170 3.614 10.513 1.00 93.50 147 SER A C 1
ATOM 1157 O O . SER A 1 147 ? 3.121 4.245 10.574 1.00 93.50 147 SER A O 1
ATOM 1159 N N . GLU A 1 148 ? 5.249 4.089 9.884 1.00 92.75 148 GLU A N 1
ATOM 1160 C CA . GLU A 1 148 ? 5.257 5.412 9.241 1.00 92.75 148 GLU A CA 1
ATOM 1161 C C . GLU A 1 148 ? 4.249 5.486 8.083 1.00 92.75 148 GLU A C 1
ATOM 1163 O O . GLU A 1 148 ? 3.528 6.474 7.939 1.00 92.75 148 GLU A O 1
ATOM 1168 N N . ALA A 1 149 ? 4.139 4.414 7.293 1.00 93.94 149 ALA A N 1
ATOM 1169 C CA . ALA A 1 149 ? 3.124 4.309 6.246 1.00 93.94 149 ALA A CA 1
ATOM 1170 C C . ALA A 1 149 ? 1.691 4.282 6.816 1.00 93.94 149 ALA A C 1
ATOM 1172 O O . ALA A 1 149 ? 0.779 4.874 6.237 1.00 93.94 149 ALA A O 1
ATOM 1173 N N . ALA A 1 150 ? 1.475 3.618 7.957 1.00 94.00 150 ALA A N 1
ATOM 1174 C CA . ALA A 1 150 ? 0.181 3.592 8.637 1.00 94.00 150 ALA A CA 1
ATOM 1175 C C . ALA A 1 150 ? -0.228 4.986 9.134 1.00 94.00 150 ALA A C 1
ATOM 1177 O O . ALA A 1 150 ? -1.366 5.402 8.903 1.00 94.00 150 ALA A O 1
ATOM 1178 N N . ASP A 1 151 ? 0.699 5.720 9.752 1.00 91.75 151 ASP A N 1
ATOM 1179 C CA . ASP A 1 151 ? 0.475 7.091 10.221 1.00 91.75 151 ASP A CA 1
ATOM 1180 C C . ASP A 1 151 ? 0.141 8.029 9.054 1.00 91.75 151 ASP A C 1
ATOM 1182 O O . ASP A 1 151 ? -0.792 8.835 9.144 1.00 91.75 151 ASP A O 1
ATOM 1186 N N . PHE A 1 152 ? 0.836 7.870 7.923 1.00 91.62 152 PHE A N 1
ATOM 1187 C CA . PHE A 1 152 ? 0.536 8.591 6.688 1.00 91.62 152 PHE A CA 1
ATOM 1188 C C . PHE A 1 152 ? -0.895 8.329 6.195 1.00 91.62 152 PHE A C 1
ATOM 1190 O O . PHE A 1 152 ? -1.654 9.270 5.938 1.00 91.62 152 PHE A O 1
ATOM 1197 N N . LEU A 1 153 ? -1.298 7.059 6.092 1.00 92.06 153 LEU A N 1
ATOM 1198 C CA . LEU A 1 153 ? -2.640 6.683 5.635 1.00 92.06 153 LEU A CA 1
ATOM 1199 C C . LEU A 1 153 ? -3.729 7.167 6.598 1.00 92.06 153 LEU A C 1
ATOM 1201 O O . LEU A 1 153 ? -4.777 7.634 6.151 1.00 92.06 153 LEU A O 1
ATOM 1205 N N . ALA A 1 154 ? -3.483 7.104 7.908 1.00 88.75 154 ALA A N 1
ATOM 1206 C CA . ALA A 1 154 ? -4.405 7.606 8.922 1.00 88.75 154 ALA A CA 1
ATOM 1207 C C . ALA A 1 154 ? -4.588 9.132 8.827 1.00 88.75 154 ALA A C 1
ATOM 1209 O O . ALA A 1 154 ? -5.721 9.619 8.883 1.00 88.75 154 ALA A O 1
ATOM 1210 N N . ALA A 1 155 ? -3.503 9.887 8.624 1.00 86.12 155 ALA A N 1
ATOM 1211 C CA . ALA A 1 155 ? -3.562 11.334 8.417 1.00 86.12 155 ALA A CA 1
ATOM 1212 C C . ALA A 1 155 ? -4.310 11.700 7.121 1.00 86.12 155 ALA A C 1
ATOM 1214 O O . ALA A 1 155 ? -5.172 12.577 7.130 1.00 86.12 155 ALA A O 1
ATOM 1215 N N . THR A 1 156 ? -4.039 10.973 6.036 1.00 84.00 156 THR A N 1
ATOM 1216 C CA . THR A 1 156 ? -4.688 11.132 4.720 1.00 84.00 156 THR A CA 1
ATOM 1217 C C . THR A 1 156 ? -6.188 10.812 4.783 1.00 84.00 156 THR A C 1
ATOM 1219 O O . THR A 1 156 ? -7.023 11.485 4.177 1.00 84.00 156 THR A O 1
ATOM 1222 N N . ALA A 1 157 ? -6.578 9.808 5.571 1.00 82.44 157 ALA A N 1
ATOM 1223 C CA . ALA A 1 157 ? -7.986 9.505 5.811 1.00 82.44 157 ALA A CA 1
ATOM 1224 C C . ALA A 1 157 ? -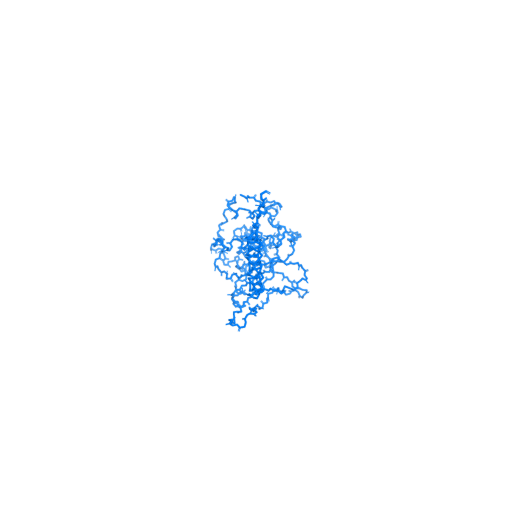8.690 10.623 6.603 1.00 82.44 157 ALA A C 1
ATOM 1226 O O . ALA A 1 157 ? -9.836 10.965 6.300 1.00 82.44 157 ALA A O 1
ATOM 1227 N N . ALA A 1 158 ? -8.010 11.225 7.586 1.00 77.25 158 ALA A N 1
ATOM 1228 C CA . ALA A 1 158 ? -8.564 12.303 8.407 1.00 77.25 158 ALA A CA 1
ATOM 1229 C C . ALA A 1 158 ? -8.818 13.601 7.620 1.00 77.25 158 ALA A C 1
ATOM 1231 O O . ALA A 1 158 ? -9.708 14.372 7.980 1.00 77.25 158 ALA A O 1
ATOM 1232 N N . THR A 1 159 ? -8.076 13.837 6.536 1.00 77.56 159 THR A N 1
ATOM 1233 C CA . THR A 1 159 ? -8.256 14.992 5.642 1.00 77.56 159 THR A CA 1
ATOM 1234 C C . THR A 1 159 ? -9.237 14.729 4.493 1.00 77.56 159 THR A C 1
ATOM 1236 O O . THR A 1 159 ? -9.426 15.602 3.648 1.00 77.56 159 THR A O 1
ATOM 1239 N N . HIS A 1 160 ? -9.896 13.561 4.466 1.00 67.25 160 HIS A N 1
ATOM 1240 C CA . H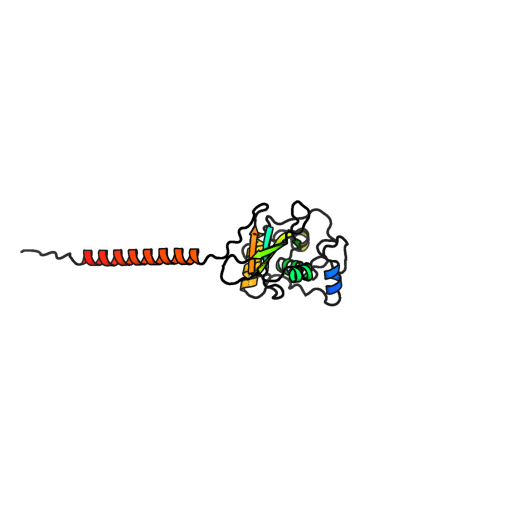IS A 1 160 ? -10.805 13.115 3.398 1.00 67.25 160 HIS A CA 1
ATOM 1241 C C . HIS A 1 160 ? -10.168 13.038 1.996 1.00 67.25 160 HIS A C 1
ATOM 1243 O O . HIS A 1 160 ? -10.890 13.032 0.999 1.00 67.25 160 HIS A O 1
ATOM 1249 N N . SER A 1 161 ? -8.836 12.971 1.897 1.00 66.69 161 SER A N 1
ATOM 1250 C CA . SER A 1 161 ? -8.132 12.839 0.614 1.00 66.69 161 SER A CA 1
ATOM 1251 C C . SER A 1 161 ? -7.940 11.384 0.179 1.00 66.69 161 SER A C 1
ATOM 1253 O O . SER A 1 161 ? -7.637 11.125 -0.987 1.00 66.69 161 SER A O 1
ATOM 1255 N N . LEU A 1 162 ? -8.151 10.425 1.086 1.00 72.69 162 LEU A N 1
ATOM 1256 C CA . LEU A 1 162 ? -8.113 9.005 0.757 1.00 72.69 162 LEU A CA 1
ATOM 1257 C C . LEU A 1 162 ? -9.323 8.606 -0.103 1.00 72.69 162 LEU A C 1
ATOM 1259 O O . LEU A 1 162 ? -10.457 9.007 0.168 1.00 72.69 162 LEU A O 1
ATOM 1263 N N . SER A 1 163 ? -9.075 7.789 -1.129 1.00 67.50 163 SER A N 1
ATOM 1264 C CA . SER A 1 163 ? -10.115 7.222 -1.996 1.00 67.50 163 SER A CA 1
ATOM 1265 C C . SER A 1 163 ? -11.247 6.588 -1.177 1.00 67.50 163 SER A C 1
ATOM 1267 O O . SER A 1 163 ? -11.012 5.783 -0.277 1.00 67.50 163 SER A O 1
ATOM 1269 N N . THR A 1 164 ? -12.497 6.926 -1.505 1.00 65.62 164 THR A N 1
ATOM 1270 C CA . THR A 1 164 ? -13.694 6.410 -0.819 1.00 65.62 164 THR A CA 1
ATOM 1271 C C . THR A 1 164 ? -14.098 5.002 -1.269 1.00 65.62 164 THR A C 1
ATOM 1273 O O . THR A 1 164 ? -15.085 4.461 -0.765 1.00 65.62 164 THR A O 1
ATOM 1276 N N . SER A 1 165 ? -13.351 4.385 -2.194 1.00 81.00 165 SER A N 1
ATOM 1277 C CA . SER A 1 165 ? -13.637 3.045 -2.730 1.00 81.00 165 SER A CA 1
ATOM 1278 C C . SER A 1 165 ? -13.633 1.946 -1.663 1.00 81.00 165 SER A C 1
ATOM 1280 O O . SER A 1 165 ? -14.334 0.940 -1.823 1.00 81.00 165 SER A O 1
ATOM 1282 N N . PHE A 1 166 ? -12.863 2.128 -0.584 1.00 86.81 166 PHE A N 1
ATOM 1283 C CA . PHE A 1 166 ? -12.714 1.154 0.495 1.00 86.81 166 PHE A CA 1
ATOM 1284 C C . PHE A 1 166 ? -13.020 1.782 1.862 1.00 86.81 166 PHE A C 1
ATOM 1286 O O . PHE A 1 166 ? -12.385 2.767 2.239 1.00 86.81 166 PHE A O 1
ATOM 1293 N N . PRO A 1 167 ? -13.956 1.210 2.646 1.00 89.25 167 PRO A N 1
ATOM 1294 C CA . PRO A 1 167 ? -14.299 1.713 3.973 1.00 89.25 167 PRO A CA 1
ATOM 1295 C C . PRO A 1 167 ? -13.245 1.276 5.001 1.00 89.25 167 PRO A C 1
ATOM 1297 O O . PRO A 1 167 ? -13.471 0.359 5.797 1.00 89.25 167 PRO A O 1
ATOM 1300 N N . ILE A 1 168 ? -12.072 1.909 4.956 1.00 89.75 168 ILE A N 1
ATOM 1301 C CA . ILE A 1 168 ? -10.978 1.666 5.900 1.00 89.75 168 ILE A CA 1
ATOM 1302 C C . ILE A 1 168 ? -11.403 2.151 7.288 1.00 89.75 168 ILE A C 1
ATOM 1304 O O . ILE A 1 168 ? -11.662 3.333 7.500 1.00 89.7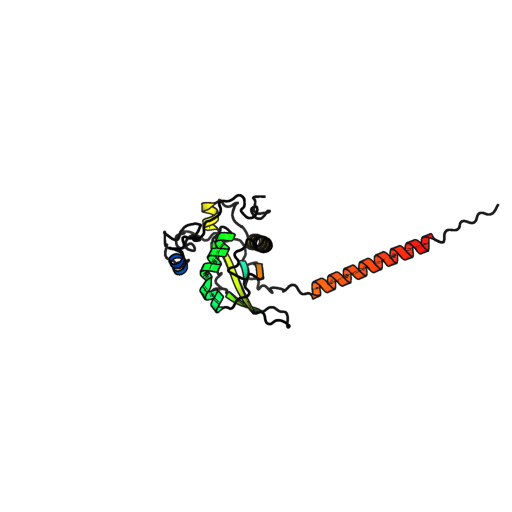5 168 ILE A O 1
ATOM 1308 N N . TYR A 1 169 ? -11.491 1.216 8.232 1.00 88.25 169 TYR A N 1
ATOM 1309 C CA . TYR A 1 169 ? -11.786 1.496 9.635 1.00 88.25 169 TYR A CA 1
ATOM 1310 C C . TYR A 1 169 ? -10.534 1.910 10.396 1.00 88.25 169 TYR A C 1
ATOM 1312 O O . TYR A 1 169 ? -10.570 2.836 11.203 1.00 88.25 169 TYR A O 1
ATOM 1320 N N . GLN A 1 170 ? -9.440 1.181 10.171 1.00 89.06 170 GLN A N 1
ATOM 1321 C CA . GLN A 1 170 ? -8.214 1.338 10.935 1.00 89.06 170 GLN A CA 1
ATOM 1322 C C . GLN A 1 170 ? -7.014 0.788 10.165 1.00 89.06 170 GLN A C 1
ATOM 1324 O O . GLN A 1 170 ? -7.142 -0.195 9.433 1.00 89.06 170 GLN A O 1
ATOM 1329 N N . VAL A 1 171 ? -5.856 1.408 10.371 1.00 92.06 171 VAL A N 1
ATOM 1330 C CA . VAL A 1 171 ? -4.566 1.002 9.807 1.00 92.06 171 VAL A CA 1
ATOM 1331 C C . VAL A 1 171 ? -3.528 1.025 10.927 1.00 92.06 171 VAL A C 1
ATOM 1333 O O . VAL A 1 171 ? -3.543 1.951 11.735 1.00 92.06 171 VAL A O 1
ATOM 1336 N N . HIS A 1 172 ? -2.652 0.020 10.984 1.00 91.69 172 HIS A N 1
ATOM 1337 C CA . HIS A 1 172 ? -1.575 -0.086 11.974 1.00 91.69 172 HIS A CA 1
ATOM 1338 C C . HIS A 1 172 ? -0.306 -0.678 11.376 1.00 91.69 172 HIS A C 1
ATOM 1340 O O . HIS A 1 172 ? -0.378 -1.606 10.571 1.00 91.69 172 HIS A O 1
ATOM 1346 N N . GLY A 1 173 ? 0.849 -0.206 11.842 1.00 92.19 173 GLY A N 1
ATOM 1347 C CA . GLY A 1 173 ? 2.118 -0.913 11.685 1.00 92.19 173 GLY A CA 1
ATOM 1348 C C . GLY A 1 173 ? 2.302 -1.959 12.784 1.00 92.19 173 GLY A C 1
ATOM 1349 O O . GLY A 1 173 ? 2.033 -1.701 13.957 1.00 92.19 173 GLY A O 1
ATOM 1350 N N . VAL A 1 174 ? 2.742 -3.153 12.402 1.00 90.88 174 VAL A N 1
ATOM 1351 C CA . VAL A 1 174 ? 2.869 -4.332 13.266 1.00 90.88 174 VAL A CA 1
ATOM 1352 C C . VAL A 1 174 ? 4.250 -4.942 13.067 1.00 90.88 174 VAL A C 1
ATOM 1354 O O . VAL A 1 174 ? 4.758 -4.962 11.951 1.00 90.88 174 VAL A O 1
ATOM 1357 N N . LEU A 1 175 ? 4.869 -5.471 14.119 1.00 84.75 175 LEU A N 1
ATOM 1358 C CA . LEU A 1 175 ? 6.124 -6.209 13.972 1.00 84.75 175 LEU A CA 1
ATOM 1359 C C . LEU A 1 175 ? 5.848 -7.650 13.528 1.00 84.75 175 LEU A C 1
ATOM 1361 O O . LEU A 1 175 ? 4.866 -8.265 13.954 1.00 84.75 175 LEU A O 1
ATOM 1365 N N . ASP A 1 176 ? 6.712 -8.196 12.677 1.00 68.25 176 ASP A N 1
ATOM 1366 C CA . ASP A 1 176 ? 6.548 -9.556 12.167 1.00 68.25 176 ASP A CA 1
ATOM 1367 C C . ASP A 1 176 ? 6.497 -10.583 13.319 1.00 68.25 176 ASP A C 1
ATOM 1369 O O . ASP A 1 176 ? 7.266 -10.499 14.279 1.00 68.25 176 ASP A O 1
ATOM 1373 N N . GLY A 1 177 ? 5.536 -11.509 13.264 1.00 61.91 177 GLY A N 1
ATOM 1374 C CA . GLY A 1 177 ? 5.286 -12.497 14.326 1.00 61.91 177 GLY A CA 1
ATOM 1375 C C . GLY A 1 177 ? 4.466 -12.027 15.539 1.00 61.91 177 GLY A C 1
ATOM 1376 O O . GLY A 1 177 ? 4.274 -12.811 16.468 1.00 61.91 177 GLY A O 1
ATOM 1377 N N . SER A 1 178 ? 3.950 -10.791 15.557 1.00 57.97 178 SER A N 1
ATOM 1378 C CA . SER A 1 178 ? 2.994 -10.353 16.587 1.00 57.97 178 SER A CA 1
ATOM 1379 C C . SER A 1 178 ? 1.541 -10.471 16.104 1.00 57.97 178 SER A C 1
ATOM 1381 O O . SER A 1 178 ? 1.125 -9.818 15.145 1.00 57.97 178 SER A O 1
ATOM 1383 N N . ASP A 1 179 ? 0.753 -11.323 16.766 1.00 52.41 179 ASP A N 1
ATOM 1384 C CA . ASP A 1 179 ? -0.699 -11.362 16.586 1.00 52.41 179 ASP A CA 1
ATOM 1385 C C . ASP A 1 179 ? -1.298 -10.105 17.217 1.00 52.41 179 ASP A C 1
ATOM 1387 O O . ASP A 1 179 ? -1.265 -9.908 18.433 1.00 52.41 179 ASP A O 1
ATOM 1391 N N . VAL A 1 180 ? -1.817 -9.212 16.377 1.00 55.31 180 VAL A N 1
ATOM 1392 C CA . VAL A 1 180 ? -2.436 -7.975 16.850 1.00 55.31 180 VAL A CA 1
ATOM 1393 C C . VAL A 1 180 ? -3.789 -8.301 17.466 1.00 55.31 180 VAL A C 1
ATOM 1395 O O . VAL A 1 180 ? -4.765 -8.555 16.757 1.00 55.31 180 VAL A O 1
ATOM 1398 N N . GLU A 1 181 ? -3.888 -8.192 18.787 1.00 53.16 181 GLU A N 1
ATOM 1399 C CA . GLU A 1 181 ? -5.145 -7.780 19.400 1.00 53.16 181 GLU A CA 1
ATOM 1400 C C . GLU A 1 181 ? -5.406 -6.340 18.944 1.00 53.16 181 GLU A C 1
ATOM 1402 O O . GLU A 1 181 ? -4.868 -5.389 19.513 1.00 53.16 181 GLU A O 1
ATOM 1407 N N . ILE A 1 182 ? -6.175 -6.161 17.861 1.00 57.16 182 ILE A N 1
ATOM 1408 C CA . ILE A 1 182 ? -6.657 -4.831 17.466 1.00 57.16 182 ILE A CA 1
ATOM 1409 C C . ILE A 1 182 ? -7.643 -4.405 18.548 1.00 57.16 182 ILE A C 1
ATOM 1411 O O . ILE A 1 182 ? -8.843 -4.682 18.476 1.00 57.16 182 ILE A O 1
ATOM 1415 N N . ASP A 1 183 ? -7.101 -3.793 19.598 1.00 51.16 183 ASP A N 1
ATOM 1416 C CA . ASP A 1 183 ? -7.863 -3.279 20.718 1.00 51.16 183 ASP A CA 1
ATOM 1417 C C . ASP A 1 183 ? -8.709 -2.126 20.177 1.00 51.16 183 ASP A C 1
ATOM 1419 O O . ASP A 1 183 ? -8.230 -1.021 19.906 1.00 51.16 183 ASP A O 1
ATOM 1423 N N . SER A 1 184 ? -9.993 -2.410 19.953 1.00 50.56 184 SER A N 1
ATOM 1424 C CA . SER A 1 184 ? -10.988 -1.371 19.717 1.00 50.56 184 SER A CA 1
ATOM 1425 C C . SER A 1 184 ? -10.849 -0.328 20.828 1.00 50.56 184 SER A C 1
ATOM 1427 O O . SER A 1 184 ? -10.661 -0.737 21.977 1.00 50.56 184 SER A O 1
ATOM 1429 N N . PRO A 1 185 ? -10.956 0.984 20.551 1.00 46.91 185 PRO A N 1
ATOM 1430 C CA . PRO A 1 185 ? -10.853 2.007 21.585 1.00 46.91 185 PRO A CA 1
ATOM 1431 C C . PRO A 1 185 ? -11.889 1.724 22.675 1.00 46.91 185 PRO A C 1
ATOM 1433 O O . PRO A 1 185 ? -13.084 2.001 22.532 1.00 46.91 185 PRO A O 1
ATOM 1436 N N . SER A 1 186 ? -11.443 1.100 23.764 1.00 51.81 186 SER A N 1
ATOM 1437 C CA . SER A 1 186 ? -12.342 0.661 24.811 1.00 51.81 186 SER A CA 1
ATOM 1438 C C . SER A 1 186 ? -12.789 1.904 25.563 1.00 51.81 186 SER A C 1
ATOM 1440 O O . SER A 1 186 ? -12.002 2.634 26.167 1.00 51.81 186 SER A O 1
ATOM 1442 N N . ARG A 1 187 ? -14.095 2.185 25.501 1.00 59.97 187 ARG A N 1
ATOM 1443 C CA . ARG A 1 187 ? -14.727 3.317 26.199 1.00 59.97 187 ARG A CA 1
ATOM 1444 C C . ARG A 1 187 ? -14.381 3.319 27.699 1.00 59.97 187 ARG A C 1
ATOM 1446 O O . ARG A 1 187 ? -14.348 4.378 28.317 1.00 59.97 187 ARG A O 1
ATOM 1453 N N . SER A 1 188 ? -14.055 2.154 28.263 1.00 60.62 188 SER A N 1
ATOM 1454 C CA . SER A 1 188 ? -13.546 1.972 29.626 1.00 60.62 188 SER A CA 1
ATOM 1455 C C . SER A 1 188 ? -12.247 2.734 29.909 1.00 60.62 188 SER A C 1
ATOM 1457 O O . SER A 1 188 ? -12.135 3.297 30.996 1.00 60.62 188 SER A O 1
ATOM 1459 N N . LYS A 1 189 ? -11.306 2.830 28.956 1.00 68.50 189 LYS A N 1
ATOM 1460 C CA . LYS A 1 189 ? -10.071 3.620 29.117 1.00 68.50 189 LYS A CA 1
ATOM 1461 C C . LYS A 1 189 ? -10.397 5.106 29.299 1.00 68.50 189 LYS A C 1
ATOM 1463 O O . LYS A 1 189 ? -9.944 5.714 30.262 1.00 68.50 189 LYS A O 1
ATOM 1468 N N . TYR A 1 190 ? -11.278 5.662 28.465 1.00 76.75 190 TYR A N 1
ATOM 1469 C CA . TYR A 1 190 ? -11.699 7.066 28.570 1.00 76.75 190 TYR A CA 1
ATOM 1470 C C . TYR A 1 190 ? -12.522 7.362 29.832 1.00 76.75 190 TYR A C 1
ATOM 1472 O O . TYR A 1 190 ? -12.341 8.415 30.445 1.00 76.75 190 TYR A O 1
ATOM 1480 N N . ILE A 1 191 ? -13.390 6.435 30.259 1.00 78.31 191 ILE A N 1
ATOM 1481 C CA . ILE A 1 191 ? -14.143 6.568 31.516 1.00 78.31 191 ILE A CA 1
ATOM 1482 C C . ILE A 1 191 ? -13.181 6.568 32.710 1.00 78.31 191 ILE A C 1
ATOM 1484 O O . ILE A 1 191 ? -13.300 7.427 33.581 1.00 78.31 191 ILE A O 1
ATOM 1488 N N . LEU A 1 192 ? -12.198 5.664 32.739 1.00 82.38 192 LEU A N 1
ATOM 1489 C CA . LEU A 1 192 ? -11.219 5.586 33.823 1.00 82.38 192 LEU A CA 1
ATOM 1490 C C . LEU A 1 192 ? -10.362 6.857 33.903 1.00 82.38 192 LEU A C 1
ATOM 1492 O O . LEU A 1 192 ? -10.225 7.434 34.981 1.00 82.38 192 LEU A O 1
ATOM 1496 N N . THR A 1 193 ? -9.848 7.343 32.769 1.00 84.12 193 THR A N 1
ATOM 1497 C CA . THR A 1 193 ? -9.096 8.605 32.717 1.00 84.12 193 THR A CA 1
ATOM 1498 C C . THR A 1 193 ? -9.959 9.792 33.158 1.00 84.12 193 THR A C 1
ATOM 1500 O O . THR A 1 193 ? -9.498 10.631 33.931 1.00 84.12 193 THR A O 1
ATOM 1503 N N . GLY A 1 194 ? -11.230 9.842 32.743 1.00 86.75 194 GLY A N 1
ATOM 1504 C CA . GLY A 1 194 ? -12.180 10.874 33.168 1.00 86.75 194 GLY A CA 1
ATOM 1505 C C . GLY A 1 194 ? -12.463 10.857 34.677 1.00 86.75 194 GLY A C 1
ATOM 1506 O O . GLY A 1 194 ? -12.473 11.906 35.324 1.00 86.75 194 GLY A O 1
ATOM 1507 N N . VAL A 1 195 ? -12.627 9.674 35.275 1.00 92.62 195 VAL A N 1
ATOM 1508 C CA . VAL A 1 195 ? -12.817 9.528 36.728 1.00 92.62 195 VAL A CA 1
ATOM 1509 C C . VAL A 1 195 ? -11.565 9.970 37.490 1.00 92.62 195 VAL A C 1
ATOM 1511 O O . VAL A 1 195 ? -11.670 10.716 38.459 1.00 92.62 195 VAL A O 1
ATOM 1514 N N . ILE A 1 196 ? -10.370 9.597 37.026 1.00 93.50 196 ILE A N 1
ATOM 1515 C CA . ILE A 1 196 ? -9.111 10.011 37.665 1.00 93.50 196 ILE A CA 1
ATOM 1516 C C . ILE A 1 196 ? -8.958 11.539 37.630 1.00 93.50 196 ILE A C 1
ATOM 1518 O O . ILE A 1 196 ? -8.637 12.151 38.650 1.00 93.50 196 ILE A O 1
ATOM 1522 N N . LEU A 1 197 ? -9.245 12.176 36.490 1.00 93.62 197 LEU A N 1
ATOM 1523 C CA . LEU A 1 197 ? -9.160 13.632 36.353 1.00 93.62 197 LEU A CA 1
ATOM 1524 C C . LEU A 1 197 ? -10.169 14.365 37.244 1.00 93.62 197 LEU A C 1
ATOM 1526 O O . LEU A 1 197 ? -9.809 15.345 37.896 1.00 93.62 197 LEU A O 1
ATOM 1530 N N . THR A 1 198 ? -11.413 13.887 37.329 1.00 91.25 198 THR A N 1
ATOM 1531 C CA . THR A 1 198 ? -12.429 14.516 38.193 1.00 91.25 198 THR A CA 1
ATOM 1532 C C . THR A 1 198 ? -12.077 14.390 39.675 1.00 91.25 198 THR A C 1
ATOM 1534 O O . THR A 1 198 ? -12.198 15.368 40.418 1.00 91.25 198 THR A O 1
ATOM 1537 N N . VAL A 1 199 ? -11.548 13.239 40.104 1.00 95.12 199 VAL A N 1
ATOM 1538 C CA . VAL A 1 199 ? -11.059 13.039 41.476 1.00 95.12 199 VAL A CA 1
ATOM 1539 C C . VAL A 1 199 ? -9.888 13.978 41.783 1.00 95.12 199 VAL A C 1
ATOM 1541 O O . VAL A 1 199 ? -9.912 14.652 42.815 1.00 95.12 199 VAL A O 1
ATOM 1544 N N . LEU A 1 200 ? -8.910 14.113 40.884 1.00 94.62 200 LEU A N 1
ATOM 1545 C CA . LEU A 1 200 ? -7.775 15.026 41.071 1.00 94.62 200 LEU A CA 1
ATOM 1546 C C . LEU A 1 200 ? -8.205 16.496 41.180 1.00 94.62 200 LEU A C 1
ATOM 1548 O O . LEU A 1 200 ? -7.738 17.205 42.073 1.00 94.62 200 LEU A O 1
ATOM 1552 N N . VAL A 1 201 ? -9.130 16.947 40.327 1.00 94.75 201 VAL A N 1
ATOM 1553 C CA . VAL A 1 201 ? -9.678 18.313 40.395 1.00 94.75 201 VAL A CA 1
ATOM 1554 C C . VAL A 1 201 ? -10.427 18.535 41.711 1.00 94.75 201 VAL A C 1
ATOM 1556 O O . VAL A 1 201 ? -10.247 19.570 42.353 1.00 94.75 201 VAL A O 1
ATOM 1559 N N . SER A 1 202 ? -11.219 17.556 42.160 1.00 91.19 202 SER A N 1
ATOM 1560 C CA . SER A 1 202 ? -11.945 17.656 43.431 1.00 91.19 202 SER A CA 1
ATOM 1561 C C . SER A 1 202 ? -11.009 17.737 44.646 1.00 91.19 202 SER A C 1
ATOM 1563 O O . SER A 1 202 ? -11.241 18.542 45.549 1.00 91.19 202 SER A O 1
ATOM 1565 N N . LEU A 1 203 ? -9.904 16.982 44.638 1.00 93.69 203 LEU A N 1
ATOM 1566 C CA . LEU A 1 203 ? -8.867 17.039 45.670 1.00 93.69 203 LEU A CA 1
ATOM 1567 C C . LEU A 1 203 ? -8.155 18.394 45.678 1.00 93.69 203 LEU A C 1
ATOM 1569 O O . LEU A 1 203 ? -7.993 18.986 46.744 1.00 93.69 203 LEU A O 1
ATOM 1573 N N . LEU A 1 204 ? -7.786 18.921 44.507 1.00 92.19 204 LEU A N 1
ATOM 1574 C CA . LEU A 1 204 ? -7.173 20.247 44.375 1.00 92.19 204 LEU A CA 1
ATOM 1575 C C . LEU A 1 204 ? -8.085 21.353 44.916 1.00 92.19 204 LEU A C 1
ATOM 1577 O O . LEU A 1 204 ? -7.644 22.174 45.723 1.00 92.19 204 LEU A O 1
ATOM 1581 N N . LEU A 1 205 ? -9.367 21.345 44.541 1.00 91.62 205 LEU A N 1
ATOM 1582 C CA . LEU A 1 205 ? -10.352 22.291 45.071 1.00 91.62 205 LEU A CA 1
ATOM 1583 C C . LEU A 1 205 ? -10.521 22.136 46.590 1.00 91.62 205 LEU A C 1
ATOM 1585 O O . LEU A 1 205 ? -10.543 23.133 47.311 1.00 91.62 205 LEU A O 1
ATOM 1589 N N . GLY A 1 206 ? -10.560 20.902 47.100 1.00 87.75 206 GLY A N 1
ATOM 1590 C CA . GLY A 1 206 ? -10.627 20.622 48.535 1.00 87.75 206 GLY A CA 1
ATOM 1591 C C . GLY A 1 206 ? -9.427 21.165 49.321 1.00 87.75 206 GLY A C 1
ATOM 1592 O O . GLY A 1 206 ? -9.601 21.740 50.400 1.00 87.75 206 GLY A O 1
ATOM 1593 N N . VAL A 1 207 ? -8.213 21.040 48.776 1.00 89.12 207 VAL A N 1
ATOM 1594 C CA . VAL A 1 207 ? -6.984 21.588 49.376 1.00 89.12 207 VAL A CA 1
ATOM 1595 C C . VAL A 1 207 ? -6.994 23.117 49.351 1.00 89.12 207 VAL A C 1
ATOM 1597 O O . VAL A 1 207 ? -6.669 23.736 50.365 1.00 89.12 207 VAL A O 1
ATOM 1600 N N . LEU A 1 208 ? -7.419 23.740 48.247 1.00 83.81 208 LEU A N 1
ATOM 1601 C CA . LEU A 1 208 ? -7.521 25.201 48.136 1.00 83.81 208 LEU A CA 1
ATOM 1602 C C . LEU A 1 208 ? -8.518 25.785 49.149 1.00 83.81 208 LEU A C 1
ATOM 1604 O O . LEU A 1 208 ? -8.197 26.758 49.835 1.00 83.81 208 LEU A O 1
ATOM 1608 N N . VAL A 1 209 ? -9.688 25.160 49.315 1.00 83.00 209 VAL A N 1
ATOM 1609 C CA . VAL A 1 209 ? -10.698 25.586 50.300 1.00 83.00 209 VAL A CA 1
ATOM 1610 C C . VAL A 1 209 ? -10.180 25.430 51.735 1.00 83.00 209 VAL A C 1
ATOM 1612 O O . VAL A 1 209 ? -10.360 26.329 52.562 1.00 83.00 209 VAL A O 1
ATOM 1615 N N . GLN A 1 210 ? -9.488 24.329 52.051 1.00 76.25 210 GLN A N 1
ATOM 1616 C CA . GLN A 1 210 ? -8.873 24.149 53.373 1.00 76.25 210 GLN A CA 1
ATOM 1617 C C . GLN A 1 210 ? -7.736 25.146 53.637 1.00 76.25 210 GLN A C 1
ATOM 1619 O O . GLN A 1 210 ? -7.632 25.670 54.749 1.00 76.25 210 GLN A O 1
ATOM 1624 N N . ALA A 1 211 ? -6.907 25.448 52.637 1.00 73.06 211 ALA A N 1
ATOM 1625 C CA . ALA A 1 211 ? -5.838 26.436 52.753 1.00 73.06 211 ALA A CA 1
ATOM 1626 C C . ALA A 1 211 ? -6.391 27.854 52.991 1.00 73.06 211 ALA A C 1
ATOM 1628 O O . ALA A 1 211 ? -5.855 28.590 53.822 1.00 73.06 211 ALA A O 1
ATOM 1629 N N . GLN A 1 212 ? -7.498 28.220 52.333 1.00 69.62 212 GLN A N 1
ATOM 1630 C CA . GLN A 1 212 ? -8.182 29.495 52.577 1.00 69.62 212 GLN A CA 1
ATOM 1631 C C . GLN A 1 212 ? -8.811 29.568 53.976 1.00 69.62 212 GLN A C 1
ATOM 1633 O O . GLN A 1 212 ? -8.632 30.573 54.663 1.00 69.62 212 GLN A O 1
ATOM 1638 N N . LYS A 1 213 ? -9.457 28.493 54.459 1.00 66.94 213 LYS A N 1
ATOM 1639 C CA . LYS A 1 213 ? -9.984 28.435 55.838 1.00 66.94 213 LYS A CA 1
ATOM 1640 C C . LYS A 1 213 ? -8.895 28.616 56.901 1.00 66.94 213 LYS A C 1
ATOM 1642 O O . LYS A 1 213 ? -9.125 29.303 57.896 1.00 66.94 213 LYS A O 1
ATOM 1647 N N . LYS A 1 214 ? -7.707 28.032 56.694 1.00 59.31 214 LYS A N 1
ATOM 1648 C CA . LYS A 1 214 ? -6.573 28.160 57.627 1.00 59.31 214 LYS A CA 1
ATOM 1649 C C . LYS A 1 214 ? -5.973 29.572 57.653 1.00 59.31 214 LYS A C 1
ATOM 1651 O O . LYS A 1 214 ? -5.512 29.997 58.705 1.00 59.31 214 LYS A O 1
ATOM 1656 N N . ARG A 1 215 ? -6.021 30.326 56.546 1.00 58.72 215 ARG A N 1
ATOM 1657 C CA . ARG A 1 215 ? -5.557 31.729 56.503 1.00 58.72 215 ARG A CA 1
ATOM 1658 C C . ARG A 1 215 ? -6.480 32.717 57.228 1.00 58.72 215 ARG A C 1
ATOM 1660 O O . ARG A 1 215 ? -6.011 33.772 57.631 1.00 58.72 215 ARG A O 1
ATOM 1667 N N . ALA A 1 216 ? -7.754 32.383 57.433 1.00 55.81 216 ALA A N 1
ATOM 1668 C CA . ALA A 1 216 ? -8.739 33.301 58.015 1.00 55.81 216 ALA A CA 1
ATOM 1669 C C . ALA A 1 216 ? -8.668 33.465 59.554 1.00 55.81 216 ALA A C 1
ATOM 1671 O O . ALA A 1 216 ? -9.396 34.286 60.096 1.00 55.81 216 ALA A O 1
ATOM 1672 N N . HIS A 1 217 ? -7.810 32.720 60.268 1.00 56.69 217 HIS A N 1
ATOM 1673 C CA . HIS A 1 217 ? -7.745 32.736 61.744 1.00 56.69 217 HIS A CA 1
ATOM 1674 C C . HIS A 1 217 ? -6.534 33.493 62.333 1.00 56.69 217 HIS A C 1
ATOM 1676 O O . HIS A 1 217 ? -6.210 33.326 63.506 1.00 56.69 217 HIS A O 1
ATOM 1682 N N . GLY A 1 218 ? -5.860 34.342 61.554 1.00 62.28 218 GLY A N 1
ATOM 1683 C CA . GLY A 1 218 ? -4.765 35.185 62.048 1.00 62.28 218 GLY A CA 1
ATOM 1684 C C . GLY A 1 218 ? -5.248 36.535 62.582 1.00 62.28 218 GLY A C 1
ATOM 1685 O O . GLY A 1 218 ? -5.106 37.536 61.890 1.00 62.28 218 GLY A O 1
ATOM 1686 N N . ILE A 1 219 ? -5.803 36.576 63.795 1.00 62.06 219 ILE A N 1
ATOM 1687 C CA . ILE A 1 219 ? -5.998 37.825 64.554 1.00 62.06 219 ILE A CA 1
ATOM 1688 C C . ILE A 1 219 ? -4.844 37.991 65.548 1.00 62.06 219 ILE A C 1
ATOM 1690 O O . ILE A 1 219 ? -4.761 37.267 66.537 1.00 62.06 219 ILE A O 1
ATOM 1694 N N . THR A 1 220 ? -3.948 38.945 65.287 1.00 62.69 220 THR A N 1
ATOM 1695 C CA . THR A 1 220 ? -2.935 39.417 66.243 1.00 62.69 220 THR A CA 1
ATOM 1696 C C . THR A 1 220 ? -3.538 40.539 67.084 1.00 62.69 220 THR A C 1
ATOM 1698 O O . THR A 1 220 ? -3.611 41.682 66.634 1.00 62.69 220 THR A O 1
ATOM 1701 N N . TRP A 1 221 ? -4.007 40.213 68.287 1.00 63.28 221 TRP A N 1
ATOM 1702 C CA . TRP A 1 221 ? -4.386 41.214 69.285 1.00 63.28 221 TRP A CA 1
ATOM 1703 C C . TRP A 1 221 ? -3.114 41.692 70.007 1.00 63.28 221 TRP A C 1
ATOM 1705 O O . TRP A 1 221 ? -2.372 40.865 70.534 1.00 63.28 221 TRP A O 1
ATOM 1715 N N . PHE A 1 222 ? -2.851 43.000 70.002 1.00 58.69 222 PHE A N 1
ATOM 1716 C CA . PHE A 1 222 ? -1.761 43.650 70.745 1.00 58.69 222 PHE A CA 1
ATOM 1717 C C . PHE A 1 222 ? -2.347 44.353 71.980 1.00 58.69 222 PHE A C 1
ATOM 1719 O O . PHE A 1 222 ? -3.197 45.225 71.792 1.00 58.69 222 PHE A O 1
ATOM 1726 N N . PRO A 1 223 ? -1.926 44.015 73.214 1.00 67.31 223 PRO A N 1
ATOM 1727 C CA . PRO A 1 223 ? -2.147 44.859 74.383 1.00 67.31 223 PRO A CA 1
ATOM 1728 C C . PRO A 1 223 ? -1.064 45.939 74.511 1.00 67.31 223 PRO A C 1
ATOM 1730 O O . PRO A 1 223 ? 0.039 45.768 73.990 1.00 67.31 223 PRO A O 1
ATOM 1733 N N . GLU A 1 224 ? -1.454 47.014 75.201 1.00 48.06 224 GLU A N 1
ATOM 1734 C CA . GLU A 1 224 ? -0.752 48.285 75.468 1.00 48.06 224 GLU A CA 1
ATOM 1735 C C . GLU A 1 224 ? 0.717 48.193 75.907 1.00 48.06 224 GLU A C 1
ATOM 1737 O O . GLU A 1 224 ? 1.066 47.282 76.694 1.00 48.06 224 GLU A O 1
#

Foldseek 3Di:
DQFLVCLRVLCPVDDDQDAQDPVCQVVLLVQAPVLADDPSQCDLNNQHSVCSVPDDDFPWAAFKKKWKFQDDPVVCVVCVSVVQSLLCSSQVFGKDFDADPVRDGPKDKAADPDPPDGRITIMTIMITGCPVVCVPPNPRNHRNFSASSQVSVVVCVVVVNRDPPTRTPGIHGHHPPDDDPPPDPPVVVVVVVVVVVVVVVVVVVVVVVVVVVVVVPDDDDDDD